Protein AF-A0A850LW05-F1 (afdb_monomer)

Secondary structure (DSSP, 8-state):
-HHHHHHHHHT-SS-PPP---SS---HHHHHHHHHHT-SSSEEEE--TTEEE-TTHHHHHGGGGGT-SEEEEEEEESSHHHHHH-TTTT--S-EEE-TTSSS----GGGEEEEHHHHHHTTS--SSS-HHHHHHHHHHTTTPPEEEEEEEEEEE-----HHHHHHHHHHHHHHHHHHHHHHT--------S---HHHHHHHHHHHTTHHHHHHHHHHHHHHHHHHTTT---HHHHHHHHHHHHHHHTTS-HHHHHHHHHHHHHHHHHHHHHHHH--

Nearest PDB structures (foldseek):
  7sp7-assembly1_A  TM=6.360E-01  e=1.385E-06  Paramecium bursaria Chlorella virus CZ-2
  8sne-assembly1_A  TM=7.705E-01  e=1.879E-05  Paramecium bursaria Chlorella virus CZ-2
  5hea-assembly1_A  TM=6.360E-01  e=2.029E-06  Streptococcus parasanguinis FW213
  8snc-assembly1_A  TM=7.239E-01  e=9.334E-06  Paramecium bursaria Chlorella virus CZ-2
  7sp6-assembly1_A  TM=5.649E-01  e=3.329E-05  Paramecium bursaria Chlorella virus CZ-2

Mean predicted aligned error: 14.62 Å

Foldseek 3Di:
DVVVLVVVCVVVPDPDDDDDDPDDDDDQVVVLVVLVPDPDFKDWAADPQKDWDPCQCVQWVVCQVPFAKEFEDEAEPAPVVLVVPPCNPPQDKDKAALPDPDQWHDRNGMMGTSVLCVVLPTFDPAPVSRVVSSNSCNVVVGIYMYGHVGYMYGHDDDDLVRVLVVVLSVLVRVVVVCVVVVDDPDPPPPVDPPVVVVVVVCVLCVVVVVVVVVCVVCVVVVVVVVVDDPPPPVVVVVVVVVCCVVPPPCPPNVSSVSVVVSVVVSVVVVVVVVVD

Structure (mmCIF, N/CA/C/O backbone):
data_AF-A0A850LW05-F1
#
_entry.id   AF-A0A850LW05-F1
#
loop_
_atom_site.group_PDB
_atom_site.id
_atom_site.type_symbol
_atom_site.label_atom_id
_atom_site.label_alt_id
_atom_site.label_comp_id
_atom_site.label_asym_id
_atom_site.label_entity_id
_atom_site.label_seq_id
_atom_site.pdbx_PDB_ins_code
_atom_site.Cartn_x
_atom_site.Cartn_y
_atom_site.Cartn_z
_atom_site.occupancy
_atom_site.B_iso_or_equiv
_atom_site.auth_seq_id
_atom_site.auth_comp_id
_atom_site.auth_asym_id
_atom_site.auth_atom_id
_atom_site.pdbx_PDB_model_num
ATOM 1 N N . THR A 1 1 ? 5.054 -22.208 8.952 1.00 70.31 1 THR A N 1
ATOM 2 C CA . THR A 1 1 ? 3.992 -21.166 8.900 1.00 70.31 1 THR A CA 1
ATOM 3 C C . THR A 1 1 ? 2.588 -21.685 9.190 1.00 70.31 1 THR A C 1
ATOM 5 O O . THR A 1 1 ? 1.978 -21.185 10.123 1.00 70.31 1 THR A O 1
ATOM 8 N N . LYS A 1 2 ? 2.050 -22.681 8.462 1.00 71.88 2 LYS A N 1
ATOM 9 C CA . LYS A 1 2 ? 0.668 -23.184 8.667 1.00 71.88 2 LYS A CA 1
ATOM 10 C C . LYS A 1 2 ? 0.396 -23.671 10.097 1.00 71.88 2 LYS A C 1
ATOM 12 O O . LYS A 1 2 ? -0.621 -23.315 10.679 1.00 71.88 2 LYS A O 1
ATOM 17 N N . GLU A 1 3 ? 1.311 -24.446 10.671 1.00 79.62 3 GLU A N 1
ATOM 18 C CA . GLU A 1 3 ? 1.190 -24.931 12.052 1.00 79.62 3 GLU A CA 1
ATOM 19 C C . GLU A 1 3 ? 1.290 -23.811 13.085 1.00 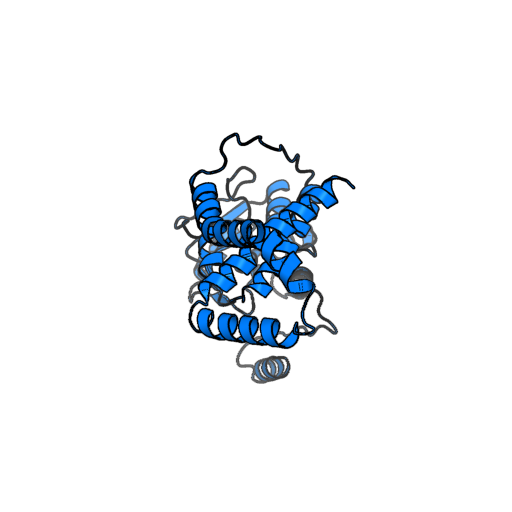79.62 3 GLU A C 1
ATOM 21 O O . GLU A 1 3 ? 0.514 -23.788 14.031 1.00 79.62 3 GLU A O 1
ATOM 26 N N . LEU A 1 4 ? 2.180 -22.837 12.871 1.00 80.31 4 LEU A N 1
ATOM 27 C CA . LEU A 1 4 ? 2.283 -21.653 13.723 1.00 80.31 4 LEU A CA 1
ATOM 28 C C . LEU A 1 4 ? 0.968 -20.860 13.734 1.00 80.31 4 LEU A C 1
ATOM 30 O O . LEU A 1 4 ? 0.482 -20.507 14.801 1.00 80.31 4 LEU A O 1
ATOM 34 N N . LEU A 1 5 ? 0.358 -20.632 12.565 1.00 76.31 5 LEU A N 1
ATOM 35 C CA . LEU A 1 5 ? -0.933 -19.941 12.467 1.00 76.31 5 LEU A CA 1
ATOM 36 C C . LEU A 1 5 ? -2.054 -20.720 13.165 1.00 76.31 5 LEU A C 1
ATOM 38 O O . LEU A 1 5 ? -2.879 -20.113 13.843 1.00 76.31 5 LEU A O 1
ATOM 42 N N . LYS A 1 6 ? -2.060 -22.057 13.057 1.00 76.31 6 LYS A N 1
ATOM 43 C CA . LYS A 1 6 ? -2.990 -22.911 13.813 1.00 76.31 6 LYS A CA 1
ATOM 44 C C . LYS A 1 6 ? -2.777 -22.780 15.325 1.00 76.31 6 LYS A C 1
ATOM 46 O O . LYS A 1 6 ? -3.753 -22.600 16.044 1.00 76.31 6 LYS A O 1
ATOM 51 N N . LYS A 1 7 ? -1.524 -22.810 15.799 1.00 81.25 7 LYS A N 1
ATOM 52 C CA . LYS A 1 7 ? -1.180 -22.631 17.223 1.00 81.25 7 LYS A CA 1
ATOM 53 C C . LYS A 1 7 ? -1.591 -21.249 17.746 1.00 81.25 7 LYS A C 1
ATOM 55 O O . LYS A 1 7 ? -2.164 -21.159 18.824 1.00 81.25 7 LYS A O 1
ATOM 60 N N . LEU A 1 8 ? -1.356 -20.184 16.975 1.00 78.69 8 LEU A N 1
ATOM 61 C CA . LEU A 1 8 ? -1.756 -18.817 17.337 1.00 78.69 8 LEU A CA 1
ATOM 62 C C . LEU A 1 8 ? -3.277 -18.630 17.359 1.00 78.69 8 LEU A C 1
ATOM 64 O O . LEU A 1 8 ? -3.789 -17.927 18.221 1.00 78.69 8 LEU A O 1
ATOM 68 N N . HIS A 1 9 ? -4.000 -19.261 16.433 1.00 73.94 9 HIS A N 1
ATOM 69 C CA . HIS A 1 9 ? -5.461 -19.262 16.458 1.00 73.94 9 HIS A CA 1
ATOM 70 C C . HIS A 1 9 ? -5.998 -20.031 17.678 1.00 73.94 9 HIS A C 1
ATOM 72 O O . HIS A 1 9 ? -6.886 -19.544 18.373 1.00 73.94 9 HIS A O 1
ATOM 78 N N . ALA A 1 10 ? -5.418 -21.199 17.977 1.00 78.31 10 ALA A N 1
ATOM 79 C CA . ALA A 1 10 ? -5.813 -22.034 19.110 1.00 78.31 10 ALA A CA 1
ATOM 80 C C . ALA A 1 10 ? -5.514 -21.392 20.473 1.00 78.31 10 ALA A C 1
ATOM 82 O O . ALA A 1 10 ? -6.280 -21.587 21.412 1.00 78.31 10 ALA A O 1
ATOM 83 N N . SER A 1 11 ? -4.443 -20.598 20.586 1.00 81.00 11 SER A N 1
ATOM 84 C CA . SER A 1 11 ? -4.069 -19.956 21.853 1.00 81.00 11 SER A CA 1
ATOM 85 C C . SER A 1 11 ? -5.059 -18.889 22.320 1.00 81.00 11 SER A C 1
ATOM 87 O O . SER A 1 11 ? -4.951 -18.442 23.458 1.00 81.00 11 SER A O 1
ATOM 89 N N . LYS A 1 12 ? -5.985 -18.437 21.453 1.00 76.44 12 LYS A N 1
ATOM 90 C CA . LYS A 1 12 ? -6.963 -17.356 21.702 1.00 76.44 12 LYS A CA 1
ATOM 91 C C . LYS A 1 12 ? -6.360 -16.032 22.199 1.00 76.44 12 LYS A C 1
ATOM 93 O O . LYS A 1 12 ? -7.101 -15.096 22.478 1.00 76.44 12 LYS A O 1
ATOM 98 N N . LYS A 1 13 ? -5.027 -15.911 22.247 1.00 77.69 13 LYS A N 1
ATOM 99 C CA . LYS A 1 13 ? -4.302 -14.709 22.686 1.00 77.69 13 LYS A CA 1
ATOM 100 C C . LYS A 1 13 ? -4.607 -13.505 21.797 1.00 77.69 13 LYS A C 1
ATOM 102 O O . LYS A 1 13 ? -4.562 -12.366 22.246 1.00 77.69 13 LYS A O 1
ATOM 107 N N . PHE A 1 14 ? -4.919 -13.770 20.534 1.00 76.81 14 PHE A N 1
ATOM 108 C CA . PHE A 1 14 ? -5.316 -12.772 19.560 1.00 76.81 14 PHE A CA 1
ATOM 109 C C . PHE A 1 14 ? -6.573 -13.252 18.838 1.00 76.81 14 PHE A C 1
ATOM 111 O O . PHE A 1 14 ? -6.688 -14.432 18.500 1.00 76.81 14 PHE A O 1
ATOM 118 N N . SER A 1 15 ? -7.489 -12.330 18.537 1.00 82.81 15 SER A N 1
ATOM 119 C CA . SER A 1 15 ? -8.652 -12.613 17.689 1.00 82.81 15 SER A CA 1
ATOM 120 C C . SER A 1 15 ? -8.220 -12.680 16.219 1.00 82.81 15 SER A C 1
ATOM 122 O O . SER A 1 15 ? -8.434 -11.761 15.431 1.00 82.81 15 SER A O 1
ATOM 124 N N . ILE A 1 16 ? -7.512 -13.755 15.864 1.00 84.31 16 ILE A N 1
ATOM 125 C CA . ILE A 1 16 ? -6.991 -13.992 14.515 1.00 84.31 16 ILE A CA 1
ATOM 126 C C . ILE A 1 16 ? -7.917 -14.965 13.802 1.00 84.31 16 ILE A C 1
ATOM 128 O O . ILE A 1 16 ? -8.121 -16.085 14.266 1.00 84.31 16 ILE A O 1
ATOM 132 N N . ARG A 1 17 ? -8.409 -14.584 12.622 1.00 85.38 17 ARG A N 1
ATOM 133 C CA . ARG A 1 17 ? -9.073 -15.500 11.688 1.00 85.38 17 ARG A CA 1
ATOM 134 C C . ARG A 1 17 ? -8.110 -15.849 10.559 1.00 85.38 17 ARG A C 1
ATOM 136 O O . ARG A 1 17 ? -7.665 -14.967 9.832 1.00 85.38 17 ARG A O 1
ATOM 143 N N . CYS A 1 18 ? -7.809 -17.133 10.388 1.00 86.12 18 CYS A N 1
ATOM 144 C CA . CYS A 1 18 ? -6.962 -17.611 9.295 1.00 86.12 18 CYS A CA 1
ATOM 145 C C . CYS A 1 18 ? -7.819 -18.166 8.147 1.00 86.12 18 CYS A C 1
ATOM 147 O O . CYS A 1 18 ? -8.705 -18.988 8.376 1.00 86.12 18 CYS A O 1
ATOM 149 N N . ILE A 1 19 ? -7.545 -17.742 6.910 1.00 87.56 19 ILE A N 1
ATOM 150 C CA . ILE A 1 19 ? -8.177 -18.277 5.696 1.00 87.56 19 ILE A CA 1
ATOM 151 C C . ILE A 1 19 ? -7.123 -19.089 4.943 1.00 87.56 19 ILE A C 1
ATOM 153 O O . ILE A 1 19 ? -6.196 -18.532 4.359 1.00 87.56 19 ILE A O 1
ATOM 157 N N . LEU A 1 20 ? -7.252 -20.415 4.971 1.00 87.50 20 LEU A N 1
ATOM 158 C CA . LEU A 1 20 ? -6.331 -21.319 4.284 1.00 87.50 20 LEU A CA 1
ATOM 159 C C . LEU A 1 20 ? -6.790 -21.554 2.842 1.00 87.50 20 LEU A C 1
ATOM 161 O O . LEU A 1 20 ? -7.927 -21.955 2.601 1.00 87.50 20 LEU A O 1
ATOM 165 N N . LEU A 1 21 ? -5.887 -21.333 1.887 1.00 88.12 21 LEU A N 1
ATOM 166 C CA . LEU A 1 21 ? -6.125 -21.591 0.468 1.00 88.12 21 LEU A CA 1
ATOM 167 C C . LEU A 1 21 ? -5.539 -22.947 0.065 1.00 88.12 21 LEU A C 1
ATOM 169 O O . LEU A 1 21 ? -4.481 -23.340 0.555 1.00 88.12 21 LEU A O 1
ATOM 173 N N . LYS A 1 22 ? -6.213 -23.652 -0.854 1.00 89.06 22 LYS A N 1
ATOM 174 C CA . LYS A 1 22 ? -5.748 -24.951 -1.378 1.00 89.06 22 LYS A CA 1
ATOM 175 C C . LYS A 1 22 ? -4.454 -24.829 -2.193 1.00 89.06 22 LYS A C 1
ATOM 177 O O . LYS A 1 22 ? -3.658 -25.757 -2.215 1.00 89.06 22 LYS A O 1
ATOM 182 N N . LYS A 1 23 ? -4.251 -23.687 -2.857 1.00 92.06 23 LYS A N 1
ATOM 183 C CA . LYS A 1 23 ? -3.068 -23.367 -3.667 1.00 92.06 23 LYS A CA 1
ATOM 184 C C . LYS A 1 23 ? -2.715 -21.886 -3.550 1.00 92.06 23 LYS A C 1
ATOM 186 O O . LYS A 1 23 ? -3.556 -21.083 -3.148 1.00 92.06 23 LYS A O 1
ATOM 191 N N . SER A 1 24 ? -1.489 -21.528 -3.926 1.00 89.94 24 SER A N 1
ATOM 192 C CA . SER A 1 24 ? -1.087 -20.124 -4.052 1.00 89.94 24 SER A CA 1
ATOM 193 C C . SER A 1 24 ? -1.866 -19.448 -5.183 1.00 89.94 24 SER A C 1
ATOM 195 O O . SER A 1 24 ? -1.986 -20.008 -6.272 1.00 89.94 24 SER A O 1
ATOM 197 N N . VAL A 1 25 ? -2.401 -18.256 -4.918 1.00 91.69 25 VAL A N 1
ATOM 198 C CA . VAL A 1 25 ? -3.212 -17.474 -5.872 1.00 91.69 25 VAL A CA 1
ATOM 199 C C . VAL A 1 25 ? -2.627 -16.092 -6.166 1.00 91.69 25 VAL A C 1
ATOM 201 O O . VAL A 1 25 ? -3.248 -15.317 -6.878 1.00 91.69 25 VAL A O 1
ATOM 204 N N . GLY A 1 26 ? -1.448 -15.772 -5.629 1.00 90.81 26 GLY A N 1
ATOM 205 C CA . GLY A 1 26 ? -0.876 -14.424 -5.704 1.00 90.81 26 GLY A CA 1
ATOM 206 C C . GLY A 1 26 ? -1.437 -13.460 -4.650 1.00 90.81 26 GLY A C 1
ATOM 207 O O . GLY A 1 26 ? -2.437 -13.738 -3.984 1.00 90.81 26 GLY A O 1
ATOM 208 N N . SER A 1 27 ? -0.755 -12.325 -4.470 1.00 91.56 27 SER A N 1
ATOM 209 C CA . SER A 1 27 ? -1.039 -11.349 -3.408 1.00 91.56 27 SER A CA 1
ATOM 210 C C . SER A 1 27 ? -2.385 -10.649 -3.592 1.00 91.56 27 SER A C 1
ATOM 212 O O . SER A 1 27 ? -3.160 -10.571 -2.643 1.00 91.56 27 SER A O 1
ATOM 214 N N . ALA A 1 28 ? -2.694 -10.189 -4.807 1.00 93.75 28 ALA A N 1
ATOM 215 C CA . ALA A 1 28 ? -3.930 -9.467 -5.109 1.00 93.75 28 ALA A CA 1
ATOM 216 C C . ALA A 1 28 ? -5.179 -10.313 -4.813 1.00 93.75 28 ALA A C 1
ATOM 218 O O . ALA A 1 28 ? -6.033 -9.911 -4.022 1.00 93.75 28 ALA A O 1
ATOM 219 N N . LYS A 1 29 ? -5.244 -11.536 -5.357 1.00 94.69 29 LYS A N 1
ATOM 220 C CA . LYS A 1 29 ? -6.357 -12.465 -5.103 1.00 94.69 29 LYS A CA 1
ATOM 221 C C . LYS A 1 29 ? -6.473 -12.838 -3.627 1.00 94.69 29 LYS A C 1
ATOM 223 O O . LYS A 1 29 ? -7.577 -12.830 -3.092 1.00 94.69 29 LYS A O 1
ATOM 228 N N . ALA A 1 30 ? -5.356 -13.119 -2.951 1.00 94.44 30 ALA A N 1
ATOM 229 C CA . ALA A 1 30 ? -5.377 -13.433 -1.523 1.00 94.44 30 ALA A CA 1
ATOM 230 C C . ALA A 1 30 ? -5.921 -12.263 -0.682 1.00 94.44 30 ALA A C 1
ATOM 232 O O . ALA A 1 30 ? -6.735 -12.492 0.215 1.00 94.44 30 ALA A O 1
ATOM 233 N N . ARG A 1 31 ? -5.535 -11.018 -1.002 1.00 95.31 31 ARG A N 1
ATOM 234 C CA . ARG A 1 31 ? -6.079 -9.812 -0.355 1.00 95.31 31 ARG A CA 1
ATOM 235 C C . ARG A 1 31 ? -7.572 -9.664 -0.612 1.00 95.31 31 ARG A C 1
ATOM 237 O O . ARG A 1 31 ? -8.311 -9.509 0.353 1.00 95.31 31 ARG A O 1
ATOM 244 N N . ASN A 1 32 ? -8.028 -9.793 -1.860 1.00 96.69 32 ASN A N 1
ATOM 245 C CA . ASN A 1 32 ? -9.456 -9.706 -2.192 1.00 96.69 32 ASN A CA 1
ATOM 246 C C . ASN A 1 32 ? -10.287 -10.717 -1.394 1.00 96.69 32 ASN A C 1
ATOM 248 O O . ASN A 1 32 ? -11.267 -10.335 -0.765 1.00 96.69 32 ASN A O 1
ATOM 252 N N . MET A 1 33 ? -9.847 -11.979 -1.332 1.00 95.88 33 MET A N 1
ATOM 253 C CA . MET A 1 33 ? -10.529 -13.020 -0.551 1.00 95.88 33 MET A CA 1
ATOM 254 C C . MET A 1 33 ? -10.555 -12.712 0.953 1.00 95.88 33 MET A C 1
ATOM 256 O O . MET A 1 33 ? -11.500 -13.087 1.649 1.00 95.88 33 MET A O 1
ATOM 260 N N . GLY A 1 34 ? -9.504 -12.073 1.475 1.00 95.62 34 GLY A N 1
ATOM 261 C CA . GLY A 1 34 ? -9.456 -11.608 2.861 1.00 95.62 34 GLY A CA 1
ATOM 262 C C . GLY A 1 34 ? -10.439 -10.467 3.125 1.00 95.62 34 GLY A C 1
ATOM 263 O O . GLY A 1 34 ? -11.166 -10.511 4.114 1.00 95.62 34 GLY A O 1
ATOM 264 N N . ILE A 1 35 ? -10.491 -9.487 2.220 1.00 96.75 35 ILE A N 1
ATOM 265 C CA . ILE A 1 35 ? -11.371 -8.311 2.291 1.00 96.75 35 ILE A CA 1
ATOM 266 C C . ILE A 1 35 ? -12.841 -8.723 2.199 1.00 96.75 35 ILE A C 1
ATOM 268 O O . ILE A 1 35 ? -13.650 -8.273 3.004 1.00 96.75 35 ILE A O 1
ATOM 272 N N . GLU A 1 36 ? -13.178 -9.620 1.275 1.00 96.19 36 GLU A N 1
ATOM 273 C CA . GLU A 1 36 ? -14.532 -10.156 1.101 1.00 96.19 36 GLU A CA 1
ATOM 274 C C . GLU A 1 36 ? -15.038 -10.860 2.370 1.00 96.19 36 GLU A C 1
ATOM 276 O O . GLU A 1 36 ? -16.188 -10.705 2.770 1.00 96.19 36 GLU A O 1
ATOM 281 N N . LYS A 1 37 ? -14.154 -11.595 3.058 1.00 95.19 37 LYS A N 1
ATOM 282 C CA . LYS A 1 37 ? -14.474 -12.335 4.290 1.00 95.19 37 LYS A CA 1
ATOM 283 C C . LYS A 1 37 ? -14.326 -11.503 5.567 1.00 95.19 37 LYS A C 1
ATOM 285 O O . LYS A 1 37 ? -14.535 -12.039 6.665 1.00 95.19 37 LYS A O 1
ATOM 290 N N . ALA A 1 38 ? -13.923 -10.238 5.457 1.00 95.44 38 ALA A N 1
ATOM 291 C CA . ALA A 1 38 ? -13.737 -9.361 6.602 1.00 95.44 38 ALA A CA 1
ATOM 292 C C . ALA A 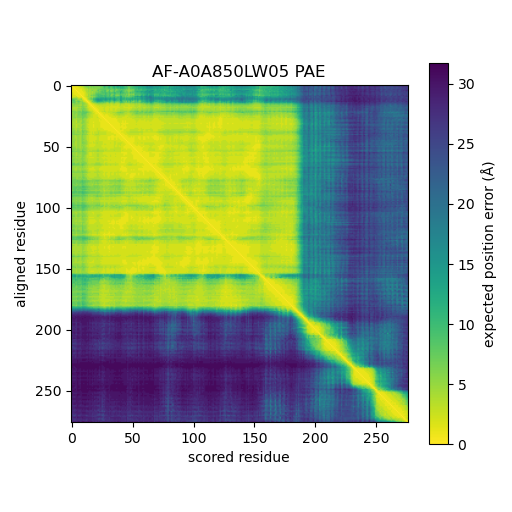1 38 ? -15.090 -8.994 7.226 1.00 95.44 38 ALA A C 1
ATOM 294 O O . ALA A 1 38 ? -16.036 -8.630 6.536 1.00 95.44 38 ALA A O 1
ATOM 295 N N . LYS A 1 39 ? -15.174 -9.059 8.559 1.00 93.44 39 LYS A N 1
ATOM 296 C CA . LYS A 1 39 ? -16.408 -8.754 9.302 1.00 93.44 39 LYS A CA 1
ATOM 297 C C . LYS A 1 39 ? -16.708 -7.251 9.328 1.00 93.44 39 LYS A C 1
ATOM 299 O O . LYS A 1 39 ? -17.857 -6.845 9.189 1.00 93.44 39 LYS A O 1
ATOM 304 N N . TYR A 1 40 ? -15.674 -6.431 9.488 1.00 95.25 40 TYR A N 1
ATOM 305 C CA . TYR A 1 40 ? -15.798 -4.997 9.750 1.00 95.25 40 TYR A CA 1
ATOM 306 C C . TYR A 1 40 ? -15.728 -4.155 8.476 1.00 95.25 40 TYR A C 1
ATOM 308 O O . TYR A 1 40 ? -15.156 -4.584 7.471 1.00 95.25 40 TYR A O 1
ATOM 316 N N . GLU A 1 41 ? -16.338 -2.970 8.521 1.00 96.62 41 GLU A N 1
ATOM 317 C CA . GLU A 1 41 ? -16.363 -2.039 7.391 1.00 96.62 41 GLU A CA 1
ATOM 318 C C . GLU A 1 41 ? -14.996 -1.405 7.143 1.00 96.62 41 GLU A C 1
ATOM 320 O O . GLU A 1 41 ? -14.588 -1.299 5.999 1.00 96.62 41 GLU A O 1
ATOM 325 N N . ASN A 1 42 ? -14.249 -1.026 8.177 1.00 97.75 42 ASN A N 1
ATOM 326 C CA . ASN A 1 42 ? -12.912 -0.469 7.982 1.00 97.75 42 ASN A CA 1
ATOM 327 C C . ASN A 1 42 ? -11.899 -1.597 7.765 1.00 97.75 42 ASN A C 1
ATOM 329 O O . ASN A 1 42 ? -11.786 -2.514 8.580 1.00 97.75 42 ASN A O 1
ATOM 333 N N . ILE A 1 43 ? -11.151 -1.511 6.667 1.00 98.12 43 ILE A N 1
ATOM 334 C CA . ILE A 1 43 ? -10.100 -2.454 6.294 1.00 98.12 43 ILE A CA 1
ATOM 335 C C . ILE A 1 43 ? -8.760 -1.757 6.439 1.00 98.12 43 ILE A C 1
ATOM 337 O O . ILE A 1 43 ? -8.549 -0.715 5.827 1.00 98.12 43 ILE A O 1
ATOM 341 N N . ALA A 1 44 ? -7.849 -2.365 7.196 1.00 97.88 44 ALA A N 1
ATOM 342 C CA . ALA A 1 44 ? -6.444 -1.987 7.243 1.00 97.88 44 ALA A CA 1
ATOM 343 C C . ALA A 1 44 ? -5.598 -3.119 6.642 1.00 97.88 44 ALA A C 1
ATOM 345 O O . ALA A 1 44 ? -5.760 -4.282 7.021 1.00 97.88 44 ALA A O 1
ATOM 346 N N . LEU A 1 45 ? -4.718 -2.788 5.697 1.00 97.56 45 LEU A N 1
ATOM 347 C CA . LEU A 1 45 ? -3.851 -3.742 5.005 1.00 97.56 45 LEU A CA 1
ATOM 348 C C . LEU A 1 45 ? -2.391 -3.549 5.409 1.00 97.56 45 LEU A C 1
ATOM 350 O O . LEU A 1 45 ? -1.880 -2.430 5.435 1.00 97.56 45 LEU A O 1
ATOM 354 N N . THR A 1 46 ? -1.730 -4.673 5.676 1.00 97.06 46 THR A N 1
ATOM 355 C CA . THR A 1 46 ? -0.282 -4.791 5.855 1.00 97.06 46 THR A CA 1
ATOM 356 C C . THR A 1 46 ? 0.177 -6.159 5.348 1.00 97.06 46 THR A C 1
ATOM 358 O O . THR A 1 46 ? -0.635 -7.086 5.245 1.00 97.06 46 THR A O 1
ATOM 361 N N . ASP A 1 47 ? 1.456 -6.285 5.007 1.00 94.19 47 ASP A N 1
ATOM 362 C CA . ASP A 1 47 ? 2.040 -7.542 4.535 1.00 94.19 47 ASP A CA 1
ATOM 363 C C . ASP A 1 47 ? 2.654 -8.350 5.698 1.00 94.19 47 ASP A C 1
ATOM 365 O O . ASP A 1 47 ? 2.873 -7.850 6.802 1.00 94.19 47 ASP A O 1
ATOM 369 N N . SER A 1 48 ? 2.917 -9.642 5.478 1.00 91.56 48 SER A N 1
ATOM 370 C CA . SER A 1 48 ? 3.432 -10.548 6.522 1.00 91.56 48 SER A CA 1
ATOM 371 C C . SER A 1 48 ? 4.875 -10.264 6.953 1.00 91.56 48 SER A C 1
ATOM 373 O O . SER A 1 48 ? 5.319 -10.774 7.977 1.00 91.56 48 SER A O 1
ATOM 375 N N . ASP A 1 49 ? 5.611 -9.501 6.152 1.00 93.25 49 ASP A N 1
ATOM 376 C CA . ASP A 1 49 ? 6.983 -9.042 6.380 1.00 93.25 49 ASP A CA 1
ATOM 377 C C . ASP A 1 49 ? 7.040 -7.554 6.777 1.00 93.25 49 ASP A C 1
ATOM 379 O O . ASP A 1 49 ? 8.089 -6.910 6.683 1.00 93.25 49 ASP A O 1
ATOM 383 N N . CYS A 1 50 ? 5.916 -7.015 7.259 1.00 95.94 50 CYS A N 1
ATOM 384 C CA . CYS A 1 50 ? 5.789 -5.650 7.741 1.00 95.94 50 CYS A CA 1
ATOM 385 C C . CYS A 1 50 ? 5.568 -5.578 9.259 1.00 95.94 50 CYS A C 1
ATOM 387 O O . CYS A 1 50 ? 4.807 -6.352 9.837 1.00 95.94 50 CYS A O 1
ATOM 389 N N . ILE A 1 51 ? 6.182 -4.578 9.896 1.00 97.19 51 ILE A N 1
ATOM 390 C CA . ILE A 1 51 ? 5.910 -4.184 11.283 1.00 97.19 51 ILE A CA 1
ATOM 391 C C . ILE A 1 51 ? 5.303 -2.781 11.277 1.00 97.19 51 ILE A C 1
ATOM 393 O O . ILE A 1 51 ? 5.914 -1.828 10.794 1.00 97.19 51 ILE A O 1
ATOM 397 N N . VAL A 1 52 ? 4.090 -2.664 11.812 1.00 97.69 52 VAL A N 1
ATOM 398 C CA . VAL A 1 52 ? 3.356 -1.398 11.947 1.00 97.69 52 VAL A CA 1
ATOM 399 C C . VAL A 1 52 ? 3.813 -0.636 13.195 1.00 97.69 52 VAL A C 1
ATOM 401 O O . VAL A 1 52 ? 4.211 -1.243 14.192 1.00 97.69 52 VAL A O 1
ATOM 404 N N . SER A 1 53 ? 3.752 0.696 13.170 1.00 96.94 53 SER A N 1
ATOM 405 C CA . SER A 1 53 ? 4.039 1.514 14.353 1.00 96.94 53 SER A CA 1
ATOM 406 C C . SER A 1 53 ? 3.002 1.301 15.469 1.00 96.94 53 SER A C 1
ATOM 408 O O . SER A 1 53 ? 1.851 0.941 15.222 1.00 96.94 53 SER A O 1
ATOM 410 N N . LYS A 1 54 ? 3.383 1.573 16.727 1.00 96.88 54 LYS A N 1
ATOM 411 C CA . LYS A 1 54 ? 2.499 1.413 17.902 1.00 96.88 54 LYS A CA 1
ATOM 412 C C . LYS A 1 54 ? 1.178 2.188 17.771 1.00 96.88 54 LYS A C 1
ATOM 414 O O . LYS A 1 54 ? 0.141 1.702 18.207 1.00 96.88 54 LYS A O 1
ATOM 419 N N . ASN A 1 55 ? 1.221 3.372 17.157 1.00 97.12 55 ASN A N 1
ATOM 420 C CA . ASN A 1 55 ? 0.064 4.247 16.956 1.00 97.12 55 ASN A CA 1
ATOM 421 C C . ASN A 1 55 ? -0.536 4.138 15.545 1.00 97.12 55 ASN A C 1
ATOM 423 O O . ASN A 1 55 ? -1.376 4.955 15.195 1.00 97.12 55 ASN A O 1
ATOM 427 N N . TRP A 1 56 ? -0.154 3.136 14.745 1.00 98.06 56 TRP A N 1
ATOM 428 C CA . TRP A 1 56 ? -0.478 3.059 13.316 1.00 98.06 56 TRP A CA 1
ATOM 429 C C . TRP A 1 56 ? -1.956 3.315 12.994 1.00 98.06 56 TRP A C 1
ATOM 431 O O . TRP A 1 56 ? -2.267 4.204 12.208 1.00 98.06 56 TRP A O 1
ATOM 441 N N . LEU A 1 57 ? -2.884 2.613 13.652 1.00 97.62 57 LEU A N 1
ATOM 442 C CA . LEU A 1 57 ? -4.318 2.843 13.442 1.00 97.62 57 LEU A CA 1
ATOM 443 C C . LEU A 1 57 ? -4.794 4.177 14.031 1.00 97.62 57 LEU A C 1
ATOM 445 O O . LEU A 1 57 ? -5.603 4.853 13.405 1.00 97.62 57 LEU A O 1
ATOM 449 N N . LYS A 1 58 ? -4.269 4.591 15.192 1.00 97.94 58 LYS A N 1
ATOM 450 C CA . LYS A 1 58 ? -4.592 5.888 15.815 1.00 97.94 58 LYS A CA 1
ATOM 451 C C . LYS A 1 58 ? -4.221 7.061 14.901 1.00 97.94 58 LYS A C 1
ATOM 453 O O . LYS A 1 58 ? -4.945 8.049 14.861 1.00 97.94 58 LYS A O 1
ATOM 458 N N . ASP A 1 59 ? -3.130 6.924 14.154 1.00 97.69 59 ASP A N 1
ATOM 459 C CA . ASP A 1 59 ? -2.631 7.943 13.233 1.00 97.69 59 ASP A CA 1
ATOM 460 C C . ASP A 1 59 ? -3.370 7.952 11.884 1.00 97.69 59 ASP A C 1
ATOM 462 O O . ASP A 1 59 ? -3.322 8.963 11.189 1.00 97.69 59 ASP A O 1
ATOM 466 N N . LEU A 1 60 ? -4.036 6.858 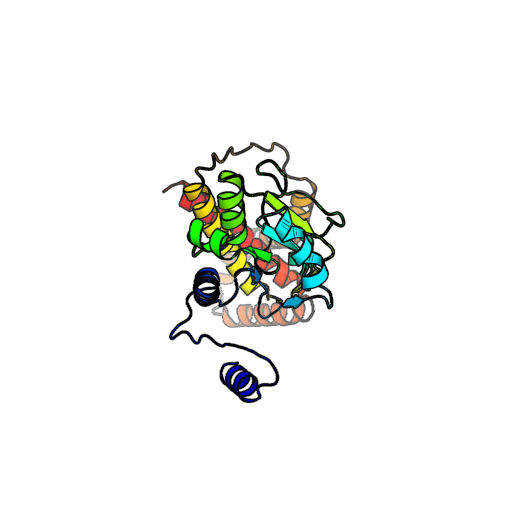11.487 1.00 98.31 60 LEU A N 1
ATOM 467 C CA . LEU A 1 60 ? -4.655 6.725 10.158 1.00 98.31 60 LEU A CA 1
ATOM 468 C C . LEU A 1 60 ? -6.191 6.757 10.168 1.00 98.31 60 LEU A C 1
ATOM 470 O O . LEU A 1 60 ? -6.789 7.392 9.301 1.00 98.31 60 LEU A O 1
ATOM 474 N N . VAL A 1 61 ? -6.834 6.099 11.138 1.00 98.25 61 VAL A N 1
ATOM 475 C CA . VAL A 1 61 ? -8.302 5.951 11.221 1.00 98.25 61 VAL A CA 1
ATOM 476 C C . VAL A 1 61 ? -9.061 7.284 11.207 1.00 98.25 61 VAL A C 1
ATOM 478 O O . VAL A 1 61 ? -10.051 7.349 10.478 1.00 98.25 61 VAL A O 1
ATOM 481 N N . PRO A 1 62 ? -8.630 8.353 11.915 1.00 97.94 62 PRO A N 1
ATOM 482 C CA . PRO A 1 62 ? -9.380 9.615 11.943 1.00 97.94 62 PRO A CA 1
ATOM 483 C C . PRO A 1 62 ? -9.614 10.236 10.559 1.00 97.94 62 PRO A C 1
ATOM 485 O O . PRO A 1 62 ? -10.567 10.976 10.348 1.00 97.94 62 PRO A O 1
ATOM 488 N N . TYR A 1 63 ? -8.765 9.923 9.577 1.00 98.38 63 TYR A N 1
ATOM 489 C CA . TYR A 1 63 ? -8.880 10.485 8.235 1.00 98.38 63 TYR A CA 1
ATOM 490 C C . TYR A 1 63 ? -9.960 9.816 7.366 1.00 98.38 63 TYR A C 1
ATOM 492 O O . TYR A 1 63 ? -10.316 10.385 6.333 1.00 98.38 63 TYR A O 1
ATOM 500 N N . LEU A 1 64 ? -10.526 8.674 7.785 1.00 97.75 64 LEU A N 1
ATOM 501 C CA . LEU A 1 64 ? -11.623 7.985 7.080 1.00 97.75 64 LEU A CA 1
ATOM 502 C C . LEU A 1 64 ? -12.942 8.773 7.063 1.00 97.75 64 LEU A C 1
ATOM 504 O O . LEU A 1 64 ? -13.855 8.429 6.311 1.00 97.75 64 LEU A O 1
ATOM 508 N N . GLU A 1 65 ? -13.063 9.815 7.888 1.00 96.38 65 GLU A N 1
ATOM 509 C CA . GLU A 1 65 ? -14.218 10.719 7.872 1.00 96.38 65 GLU A CA 1
ATOM 510 C C . GLU A 1 65 ? -14.229 11.617 6.628 1.00 96.38 65 GLU A C 1
ATOM 512 O O . GLU A 1 65 ? -15.292 11.985 6.132 1.00 96.38 65 GLU A O 1
ATOM 517 N N . LYS A 1 66 ? -13.045 11.958 6.101 1.00 97.69 66 LYS A N 1
ATOM 518 C CA . LYS A 1 66 ? -12.876 12.936 5.011 1.00 97.69 66 LYS A CA 1
ATOM 519 C C . LYS A 1 66 ? -12.288 12.342 3.730 1.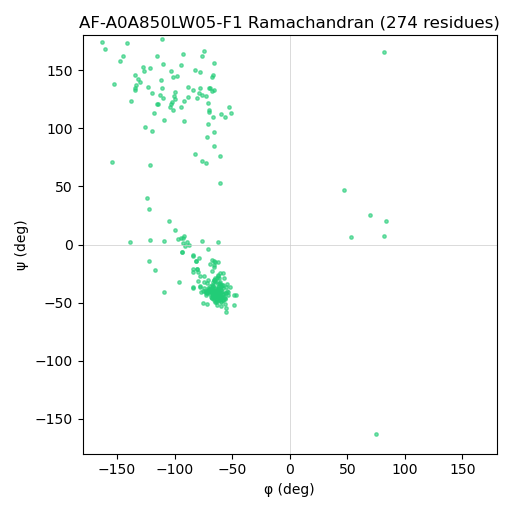00 97.69 66 LYS A C 1
ATOM 521 O O . LYS A 1 66 ? -12.441 12.942 2.662 1.00 97.69 66 LYS A O 1
ATOM 526 N N . TYR A 1 67 ? -11.600 11.210 3.838 1.00 98.50 67 TYR A N 1
ATOM 527 C CA . TYR A 1 67 ? -10.893 10.554 2.745 1.00 98.50 67 TYR A CA 1
ATOM 528 C C . TYR A 1 67 ? -11.311 9.090 2.623 1.00 98.50 67 TYR A C 1
ATOM 530 O O . TYR A 1 67 ? -11.692 8.444 3.595 1.00 98.50 67 TYR A O 1
ATOM 538 N N . ASP A 1 68 ? -11.209 8.574 1.407 1.00 98.31 68 ASP A N 1
ATOM 539 C CA . ASP A 1 68 ? -11.724 7.264 1.015 1.00 98.31 68 ASP A CA 1
ATOM 540 C C . ASP A 1 68 ? -10.644 6.178 1.079 1.00 98.31 68 ASP A C 1
ATOM 542 O O . ASP A 1 68 ? -10.919 5.021 1.404 1.00 98.31 68 ASP A O 1
ATOM 546 N N . LEU A 1 69 ? -9.394 6.564 0.809 1.00 98.50 69 LEU A N 1
ATOM 547 C CA . LEU A 1 69 ? -8.221 5.705 0.910 1.00 98.50 69 LEU A CA 1
ATOM 548 C C . LEU A 1 69 ? -7.069 6.483 1.542 1.00 98.50 69 LEU A C 1
ATOM 550 O O . LEU A 1 69 ? -6.652 7.529 1.039 1.00 98.50 69 LEU A O 1
ATOM 554 N N . ILE A 1 70 ? -6.532 5.952 2.635 1.00 98.69 70 ILE A N 1
ATOM 555 C CA . ILE A 1 70 ? -5.436 6.567 3.372 1.00 98.69 70 ILE A CA 1
ATOM 556 C C . ILE A 1 70 ? -4.255 5.610 3.384 1.00 98.69 70 ILE A C 1
ATOM 558 O O . ILE A 1 70 ? -4.408 4.435 3.705 1.00 98.69 70 ILE A O 1
ATOM 562 N N . GLY A 1 71 ? -3.079 6.115 3.029 1.00 98.00 71 GLY A N 1
ATOM 563 C CA . GLY A 1 71 ? -1.836 5.360 3.054 1.00 98.00 71 GLY A CA 1
ATOM 564 C C . GLY A 1 71 ? -0.802 6.005 3.958 1.00 98.00 71 GLY A C 1
ATOM 565 O O . GLY A 1 71 ? -0.808 7.220 4.165 1.00 98.00 71 GLY A O 1
ATOM 566 N N . GLY A 1 72 ? 0.085 5.187 4.507 1.00 97.19 72 GLY A N 1
ATOM 567 C CA . GLY A 1 72 ? 1.124 5.641 5.423 1.00 97.19 72 GLY A CA 1
ATOM 568 C C . GLY A 1 72 ? 2.543 5.573 4.855 1.00 97.19 72 GLY A C 1
ATOM 569 O O . GLY A 1 72 ? 2.778 5.089 3.743 1.00 97.19 72 GLY A O 1
ATOM 570 N N . LYS A 1 73 ? 3.523 6.038 5.639 1.00 97.19 73 LYS A N 1
ATOM 571 C CA . LYS A 1 73 ? 4.943 5.928 5.275 1.00 97.19 73 LYS A CA 1
ATOM 572 C C . LYS A 1 73 ? 5.388 4.471 5.322 1.00 97.19 73 LYS A C 1
ATOM 574 O O . LYS A 1 73 ? 5.136 3.771 6.298 1.00 97.19 73 LYS A O 1
ATOM 579 N N . VAL A 1 74 ? 6.114 4.034 4.301 1.00 96.81 74 VAL A N 1
ATOM 580 C CA . VAL A 1 74 ? 6.757 2.715 4.283 1.00 96.81 74 VAL A CA 1
ATOM 581 C C . VAL A 1 74 ? 8.262 2.916 4.264 1.00 96.81 74 VAL A C 1
ATOM 583 O O . VAL A 1 74 ? 8.779 3.572 3.360 1.00 96.81 74 VAL A O 1
ATOM 586 N N . LYS A 1 75 ? 8.944 2.373 5.271 1.00 95.50 75 LYS A N 1
ATOM 587 C CA . LYS A 1 75 ? 10.403 2.306 5.343 1.00 95.50 75 LYS A CA 1
ATOM 588 C C . LYS A 1 75 ? 10.840 0.897 4.970 1.00 95.50 75 LYS A C 1
ATOM 590 O O . LYS A 1 75 ? 10.524 -0.053 5.688 1.00 95.50 75 LYS A O 1
ATOM 595 N N . TYR A 1 76 ? 11.570 0.761 3.875 1.00 93.38 76 TYR A N 1
ATOM 596 C CA . TYR A 1 76 ? 12.116 -0.521 3.447 1.00 93.38 76 TYR A CA 1
ATOM 597 C C . TYR A 1 76 ? 13.488 -0.734 4.093 1.00 93.38 76 TYR A C 1
ATOM 599 O O . TYR A 1 76 ? 14.312 0.177 4.158 1.00 93.38 76 TYR A O 1
ATOM 607 N N . MET A 1 77 ? 13.735 -1.938 4.609 1.00 92.25 77 MET A N 1
ATOM 608 C CA . MET A 1 77 ? 15.064 -2.314 5.110 1.00 92.25 77 MET A CA 1
ATOM 609 C C . MET A 1 77 ? 16.049 -2.579 3.964 1.00 92.25 77 MET A C 1
ATOM 611 O O . MET A 1 77 ? 17.249 -2.364 4.117 1.00 92.25 77 MET A O 1
ATOM 615 N N . ASP A 1 78 ? 15.547 -2.995 2.799 1.00 87.50 78 ASP A N 1
ATOM 616 C CA . ASP A 1 78 ? 16.327 -3.004 1.565 1.00 87.50 78 ASP A CA 1
ATOM 617 C C . ASP A 1 78 ? 16.573 -1.559 1.104 1.00 87.50 78 ASP A C 1
ATOM 619 O O . ASP A 1 78 ? 15.644 -0.838 0.739 1.00 87.50 78 ASP A O 1
ATOM 623 N N . GLN A 1 79 ? 17.837 -1.131 1.127 1.00 83.19 79 GLN A N 1
ATOM 624 C CA . GLN A 1 79 ? 18.217 0.249 0.820 1.00 83.19 79 GLN A CA 1
ATOM 625 C C . GLN A 1 79 ? 17.927 0.653 -0.628 1.00 83.19 79 GLN A C 1
ATOM 627 O O . GLN A 1 79 ? 17.689 1.833 -0.891 1.00 83.19 79 GLN A O 1
ATOM 632 N N . ALA A 1 80 ? 17.984 -0.287 -1.576 1.00 80.19 80 ALA A N 1
ATOM 633 C CA . ALA A 1 80 ? 17.691 0.013 -2.971 1.00 80.19 80 ALA A CA 1
ATOM 634 C C . ALA A 1 80 ? 16.186 0.240 -3.149 1.00 80.19 80 ALA A C 1
ATOM 636 O O . ALA A 1 80 ? 15.786 1.217 -3.780 1.00 80.19 80 ALA A O 1
ATOM 637 N N . GLU A 1 81 ? 15.356 -0.607 -2.532 1.00 81.19 81 GLU A N 1
ATOM 638 C CA . GLU A 1 81 ? 13.901 -0.427 -2.531 1.00 81.19 81 GLU A CA 1
ATOM 639 C C . GLU A 1 81 ? 13.483 0.850 -1.786 1.00 81.19 81 GLU A C 1
ATOM 641 O O . GLU A 1 81 ? 12.632 1.586 -2.283 1.00 81.19 81 GLU A O 1
ATOM 646 N N . ASP A 1 82 ? 14.118 1.164 -0.651 1.00 86.38 82 ASP A N 1
ATOM 647 C CA . ASP A 1 82 ? 13.804 2.371 0.127 1.00 86.38 82 ASP A CA 1
ATOM 648 C C . ASP A 1 82 ? 14.112 3.650 -0.655 1.00 86.38 82 ASP A C 1
ATOM 650 O O . ASP A 1 82 ? 13.294 4.567 -0.679 1.00 86.38 82 ASP A O 1
ATOM 654 N N . LYS A 1 83 ? 15.255 3.690 -1.357 1.00 82.38 83 LYS A N 1
ATOM 655 C CA . LYS A 1 83 ? 15.642 4.818 -2.223 1.00 82.38 83 LYS A CA 1
ATOM 656 C C . LYS A 1 83 ? 14.713 4.998 -3.424 1.00 82.38 83 LYS A C 1
ATOM 658 O O . LYS A 1 83 ? 14.522 6.121 -3.878 1.00 82.38 83 LYS A O 1
ATOM 663 N N . MET A 1 84 ? 14.159 3.905 -3.951 1.00 78.69 84 MET A N 1
ATOM 664 C CA . MET A 1 84 ? 13.223 3.940 -5.080 1.00 78.69 84 MET A CA 1
ATOM 665 C C . MET A 1 84 ? 11.788 4.280 -4.660 1.00 78.69 84 MET A C 1
ATOM 667 O O . MET A 1 84 ? 10.967 4.596 -5.519 1.00 78.69 84 MET A O 1
ATOM 671 N N . ASN A 1 85 ? 11.460 4.217 -3.365 1.00 84.50 85 ASN A N 1
ATOM 672 C CA . ASN A 1 85 ? 10.128 4.551 -2.878 1.00 84.50 85 ASN A CA 1
ATOM 673 C C . ASN A 1 85 ? 9.874 6.067 -3.006 1.00 84.50 85 ASN A C 1
ATOM 675 O O . ASN A 1 85 ? 10.495 6.853 -2.284 1.00 84.50 85 ASN A O 1
ATOM 679 N N . PRO A 1 86 ? 8.910 6.514 -3.832 1.00 85.75 86 PRO A N 1
ATOM 680 C CA . PRO A 1 86 ? 8.679 7.943 -4.048 1.00 85.75 86 PRO A CA 1
ATOM 681 C C . PRO A 1 86 ? 8.181 8.671 -2.785 1.00 85.75 86 PRO A C 1
ATOM 683 O O . PRO A 1 86 ? 8.298 9.891 -2.678 1.00 85.75 86 PRO A O 1
ATOM 686 N N . PHE A 1 87 ? 7.683 7.932 -1.788 1.00 89.25 87 PHE A N 1
ATOM 687 C CA . PHE A 1 87 ? 7.247 8.472 -0.499 1.00 89.25 87 PHE A CA 1
ATOM 688 C C . PHE A 1 87 ? 8.370 8.660 0.528 1.00 89.25 87 PHE A C 1
ATOM 690 O O . PHE A 1 87 ? 8.136 9.282 1.566 1.00 89.25 87 PHE A O 1
ATOM 697 N N . GLN A 1 88 ? 9.585 8.156 0.270 1.00 87.50 88 GLN A N 1
ATOM 698 C CA . GLN A 1 88 ? 10.676 8.109 1.256 1.00 87.50 88 GLN A CA 1
ATOM 699 C C . GLN A 1 88 ? 10.963 9.485 1.886 1.00 87.50 88 GLN A C 1
ATOM 701 O O . GLN A 1 88 ? 11.112 9.605 3.109 1.00 87.50 88 GLN A O 1
ATOM 706 N N . LYS A 1 89 ? 10.983 10.531 1.047 1.00 88.44 89 LYS A N 1
ATOM 707 C CA . LYS A 1 89 ? 11.304 11.919 1.424 1.00 88.44 89 LYS A CA 1
ATOM 708 C C . LYS A 1 89 ? 10.080 12.754 1.827 1.00 88.44 89 LYS A C 1
ATOM 710 O O . LYS A 1 89 ? 10.226 13.919 2.189 1.00 88.44 89 LYS A O 1
ATOM 715 N N . ILE A 1 90 ? 8.873 12.187 1.785 1.00 91.56 90 ILE A N 1
ATOM 716 C CA . ILE A 1 90 ? 7.635 12.916 2.083 1.00 91.56 90 ILE A CA 1
ATOM 717 C C . ILE A 1 90 ? 7.306 12.768 3.569 1.00 91.56 90 ILE A C 1
ATOM 719 O O . ILE A 1 90 ? 6.859 11.713 4.022 1.00 91.56 90 ILE A O 1
ATOM 723 N N . ASN A 1 91 ? 7.514 13.851 4.321 1.00 93.88 91 ASN A N 1
ATOM 724 C CA . ASN A 1 91 ? 7.286 13.912 5.772 1.00 93.88 91 ASN A CA 1
ATOM 725 C C . ASN A 1 91 ? 6.073 14.767 6.176 1.00 93.88 91 ASN A C 1
ATOM 727 O O . ASN A 1 91 ? 5.793 14.910 7.363 1.00 93.88 91 ASN A O 1
ATOM 731 N N . LYS A 1 92 ? 5.323 15.299 5.206 1.00 96.00 92 LYS A N 1
ATOM 732 C CA . LYS A 1 92 ? 4.065 16.021 5.437 1.00 96.00 92 LYS A CA 1
ATOM 733 C C . LYS A 1 92 ? 2.866 15.221 4.938 1.00 96.00 92 LYS A C 1
ATOM 735 O O . LYS A 1 92 ? 3.004 14.388 4.044 1.00 96.00 92 LYS A O 1
ATOM 740 N N . ILE A 1 93 ? 1.698 15.493 5.512 1.00 97.56 93 ILE A N 1
ATOM 741 C CA . ILE A 1 93 ? 0.429 14.956 5.016 1.00 97.56 93 ILE A CA 1
ATOM 742 C C . ILE A 1 93 ? 0.144 15.584 3.649 1.00 97.56 93 ILE A C 1
ATOM 744 O O . ILE A 1 93 ? 0.255 16.802 3.501 1.00 97.56 93 ILE A O 1
ATOM 748 N N . ILE A 1 94 ? -0.214 14.768 2.657 1.00 97.19 94 ILE A N 1
ATOM 749 C CA . ILE A 1 94 ? -0.555 15.248 1.311 1.00 97.19 94 ILE A CA 1
ATOM 750 C C . ILE A 1 94 ? -1.823 14.572 0.803 1.00 97.19 94 ILE A C 1
ATOM 752 O O . ILE A 1 94 ? -1.975 13.356 0.903 1.00 97.19 94 ILE A O 1
ATOM 756 N N . SER A 1 95 ? -2.732 15.362 0.232 1.00 97.19 95 SER A N 1
ATOM 757 C CA . SER A 1 95 ? -3.828 14.809 -0.562 1.00 97.19 95 SER A CA 1
ATOM 758 C C . SER A 1 95 ? -3.282 14.389 -1.922 1.00 97.19 95 SER A C 1
ATOM 760 O O . SER A 1 95 ? -2.596 15.164 -2.593 1.00 97.19 95 SER A O 1
ATOM 762 N N . ILE A 1 96 ? -3.577 13.153 -2.302 1.00 97.06 96 ILE A N 1
ATOM 763 C CA . ILE A 1 96 ? -3.147 12.564 -3.562 1.00 97.06 96 ILE A CA 1
ATOM 764 C C . ILE A 1 96 ? -4.243 12.815 -4.596 1.00 97.06 96 ILE A C 1
ATOM 766 O O . ILE A 1 96 ? -5.399 12.450 -4.384 1.00 97.06 96 ILE A O 1
ATOM 770 N N . LYS A 1 97 ? -3.882 13.460 -5.706 1.00 95.25 97 LYS A N 1
ATOM 771 C CA . LYS A 1 97 ? -4.787 13.787 -6.813 1.00 95.25 97 LYS A CA 1
ATOM 772 C C . LYS A 1 97 ? -4.363 13.031 -8.068 1.00 95.25 97 LYS A C 1
ATOM 774 O O . LYS A 1 97 ? -3.218 12.607 -8.188 1.00 95.25 97 LYS A O 1
ATOM 779 N N . GLN A 1 98 ? -5.264 12.927 -9.043 1.00 90.88 98 GLN A N 1
ATOM 780 C CA . GLN A 1 98 ? -4.978 12.273 -10.326 1.00 90.88 98 GLN A CA 1
ATOM 781 C C . GLN A 1 98 ? -3.733 12.846 -11.026 1.00 90.88 98 GLN A C 1
ATOM 783 O O . GLN A 1 98 ? -2.909 12.083 -11.525 1.00 90.88 98 GLN A O 1
ATOM 788 N N . ASN A 1 99 ? -3.566 14.172 -10.981 1.00 88.50 99 ASN A N 1
ATOM 789 C CA . ASN A 1 99 ? -2.454 14.890 -11.615 1.00 88.50 99 ASN A CA 1
ATOM 790 C C . ASN A 1 99 ? -1.248 15.097 -10.678 1.00 88.50 99 ASN A C 1
ATOM 792 O O . ASN A 1 99 ? -0.329 15.842 -11.010 1.00 88.50 99 ASN A O 1
ATOM 796 N N . SER A 1 100 ? -1.251 14.497 -9.482 1.00 85.94 100 SER A N 1
ATOM 797 C CA . SER A 1 100 ? -0.084 14.524 -8.598 1.00 85.94 100 SER A CA 1
ATOM 798 C C . SER A 1 100 ? 1.062 13.722 -9.216 1.00 85.94 100 SER A C 1
ATOM 800 O O . SER A 1 100 ? 0.828 12.666 -9.798 1.00 85.94 100 SER A O 1
ATOM 802 N N . LEU A 1 101 ? 2.306 14.176 -9.015 1.00 80.69 101 LEU A N 1
ATOM 803 C CA . LEU A 1 101 ? 3.512 13.438 -9.424 1.00 80.69 101 LEU A CA 1
ATOM 804 C C . LEU A 1 101 ? 3.503 11.993 -8.906 1.00 80.69 101 LEU A C 1
ATOM 806 O O . LEU A 1 101 ? 3.946 11.071 -9.582 1.00 80.69 101 LEU A O 1
ATOM 810 N N . ILE A 1 102 ? 2.979 11.815 -7.695 1.00 86.44 102 ILE A N 1
ATOM 811 C CA . ILE A 1 102 ? 2.725 10.517 -7.092 1.00 86.44 102 ILE A CA 1
ATOM 812 C C . ILE A 1 102 ? 1.223 10.434 -6.868 1.00 86.44 102 ILE A C 1
ATOM 814 O O . ILE A 1 102 ? 0.671 11.195 -6.075 1.00 86.44 102 ILE A O 1
ATOM 818 N N . ASN A 1 103 ? 0.569 9.538 -7.597 1.00 92.62 103 ASN A N 1
ATOM 819 C CA . ASN A 1 103 ? -0.885 9.396 -7.648 1.00 92.62 103 ASN A CA 1
ATOM 820 C C . ASN A 1 103 ? -1.349 7.984 -7.245 1.00 92.62 103 ASN A C 1
ATOM 822 O O . ASN A 1 103 ? -2.364 7.486 -7.726 1.00 92.62 103 ASN A O 1
ATOM 826 N N . PHE A 1 104 ? -0.597 7.333 -6.358 1.00 95.94 104 PHE A N 1
ATOM 827 C CA . PHE A 1 104 ? -0.934 6.027 -5.796 1.00 95.94 104 PHE A CA 1
ATOM 828 C C . PHE A 1 104 ? -0.565 5.932 -4.317 1.00 95.94 104 PHE A C 1
ATOM 830 O O . PHE A 1 104 ? 0.048 6.850 -3.792 1.00 95.94 104 PHE A O 1
ATOM 837 N N . LEU A 1 105 ? -0.938 4.852 -3.632 1.00 97.19 105 LEU A N 1
ATOM 838 C CA . LEU A 1 105 ? -0.523 4.558 -2.255 1.00 97.19 105 LEU A CA 1
ATOM 839 C C . LEU A 1 105 ? -0.089 3.087 -2.147 1.00 97.19 105 LEU A C 1
ATOM 841 O O . LEU A 1 105 ? -0.645 2.227 -2.825 1.00 97.19 105 LEU A O 1
ATOM 845 N N . ASN A 1 106 ? 0.898 2.786 -1.299 1.00 95.62 106 ASN A N 1
ATOM 846 C CA . ASN A 1 106 ? 1.470 1.437 -1.193 1.00 95.62 106 ASN A CA 1
ATOM 847 C C . ASN A 1 106 ? 0.503 0.460 -0.499 1.00 95.62 106 ASN A C 1
ATOM 849 O O . ASN A 1 106 ? 0.081 0.712 0.626 1.00 95.62 106 ASN A O 1
ATOM 853 N N . THR A 1 107 ? 0.217 -0.695 -1.119 1.00 95.06 107 THR A N 1
ATOM 854 C CA . THR A 1 107 ? -0.780 -1.669 -0.605 1.00 95.06 107 THR A CA 1
ATOM 855 C C . THR A 1 107 ? -0.439 -2.256 0.770 1.00 95.06 107 THR A C 1
ATOM 857 O O . THR A 1 107 ? -1.336 -2.636 1.520 1.00 95.06 107 THR A O 1
ATOM 860 N N . ASN A 1 108 ? 0.842 -2.307 1.130 1.00 95.06 108 ASN A N 1
ATOM 861 C CA . ASN A 1 108 ? 1.310 -2.793 2.430 1.00 95.06 108 ASN A CA 1
ATOM 862 C C . ASN A 1 108 ? 1.095 -1.796 3.585 1.00 95.06 108 ASN A C 1
ATOM 864 O O . ASN A 1 108 ? 1.525 -2.064 4.705 1.00 95.06 108 ASN A O 1
ATOM 868 N N . ASN A 1 109 ? 0.470 -0.646 3.325 1.00 97.75 109 ASN A N 1
ATOM 869 C CA . ASN A 1 109 ? 0.153 0.347 4.338 1.00 97.75 109 ASN A CA 1
ATOM 870 C C . ASN A 1 109 ? -1.056 1.187 3.907 1.00 97.75 109 ASN A C 1
ATOM 872 O O . ASN A 1 109 ? -0.904 2.356 3.546 1.00 97.75 109 ASN A O 1
ATOM 876 N N . LEU A 1 110 ? -2.243 0.572 3.918 1.00 97.94 110 LEU A N 1
ATOM 877 C CA . LEU A 1 110 ? -3.508 1.213 3.545 1.00 97.94 110 LEU A CA 1
ATOM 878 C C . LEU A 1 110 ? -4.570 1.056 4.629 1.00 97.94 110 LEU A C 1
ATOM 880 O O . LEU A 1 110 ? -4.653 0.012 5.275 1.00 97.94 110 LEU A O 1
ATOM 884 N N . ILE A 1 111 ? -5.455 2.044 4.727 1.00 98.44 111 ILE A N 1
ATOM 885 C CA . ILE A 1 111 ? -6.754 1.930 5.382 1.00 98.44 111 ILE A CA 1
ATOM 886 C C . ILE A 1 111 ? -7.856 2.543 4.503 1.00 98.44 111 ILE A C 1
ATOM 888 O O . ILE A 1 111 ? -7.660 3.590 3.886 1.00 98.44 111 ILE A O 1
ATOM 892 N N . PHE A 1 112 ? -9.003 1.870 4.408 1.00 98.50 112 PHE A N 1
ATOM 893 C CA . PHE A 1 112 ? -10.158 2.294 3.603 1.00 98.50 112 PHE A CA 1
ATOM 894 C C . PHE A 1 112 ? -11.444 1.596 4.063 1.00 98.50 112 PHE A C 1
ATOM 896 O O . PHE A 1 112 ? -11.405 0.616 4.811 1.00 98.50 112 PHE A O 1
ATOM 903 N N . LYS A 1 113 ? -12.603 2.062 3.582 1.00 98.00 113 LYS A N 1
ATOM 904 C CA . LYS A 1 113 ? -13.886 1.367 3.790 1.00 98.00 113 LYS A CA 1
ATOM 905 C C . LYS A 1 113 ? -14.022 0.189 2.827 1.00 98.00 113 LYS A C 1
ATOM 907 O O . LYS A 1 113 ? -13.891 0.354 1.618 1.00 98.00 113 LYS A O 1
ATOM 912 N N . ARG A 1 114 ? -14.364 -0.992 3.340 1.00 97.94 114 ARG A N 1
ATOM 913 C CA . ARG A 1 114 ? -14.538 -2.263 2.615 1.00 97.94 114 ARG A CA 1
ATOM 914 C C . ARG A 1 114 ? -15.377 -2.091 1.356 1.00 97.94 114 ARG A C 1
ATOM 916 O O . ARG A 1 114 ? -14.992 -2.603 0.310 1.00 97.94 114 ARG A O 1
ATOM 923 N N . LYS A 1 115 ? -16.476 -1.333 1.454 1.00 97.25 115 LYS A N 1
ATOM 924 C CA . LYS A 1 115 ? -17.383 -1.060 0.333 1.00 97.25 115 LYS A CA 1
ATOM 925 C C . LYS A 1 115 ? -16.665 -0.482 -0.886 1.00 97.25 115 LYS A C 1
ATOM 927 O O . LYS A 1 115 ? -16.898 -0.970 -1.978 1.00 97.25 115 LYS A O 1
ATOM 932 N N . ILE A 1 116 ? -15.700 0.420 -0.691 1.00 96.00 116 ILE A N 1
ATOM 933 C CA . ILE A 1 116 ? -14.942 1.057 -1.777 1.00 96.00 116 ILE A CA 1
ATOM 934 C C . ILE A 1 116 ? -14.202 -0.003 -2.590 1.00 96.00 116 ILE A C 1
ATOM 936 O O . ILE A 1 116 ? -14.230 0.007 -3.814 1.00 96.00 116 ILE A O 1
ATOM 940 N N . CYS A 1 117 ? -13.559 -0.954 -1.909 1.00 96.50 117 CYS A N 1
ATOM 941 C CA . CYS A 1 117 ? -12.834 -2.036 -2.565 1.00 96.50 117 CYS A CA 1
ATOM 942 C C . CYS A 1 117 ? -13.778 -2.973 -3.331 1.00 96.50 117 CYS A C 1
ATOM 944 O O . CYS A 1 117 ? -13.464 -3.350 -4.458 1.00 96.50 117 CYS A O 1
ATOM 946 N N . LEU A 1 118 ? -14.937 -3.307 -2.753 1.00 96.06 118 LEU A N 1
ATOM 947 C CA . LEU A 1 118 ? -15.948 -4.146 -3.405 1.00 96.06 118 LEU A CA 1
ATOM 948 C C . LEU A 1 118 ? -16.566 -3.447 -4.629 1.00 96.06 118 LEU A C 1
ATOM 950 O O . LEU A 1 118 ? -16.647 -4.055 -5.692 1.00 96.06 118 LEU A O 1
ATOM 954 N N . GLU A 1 119 ? -16.910 -2.163 -4.506 1.00 96.12 119 GLU A N 1
ATOM 955 C CA . GLU A 1 119 ? -17.487 -1.319 -5.565 1.00 96.12 119 GLU A CA 1
ATOM 956 C C . GLU A 1 119 ? -16.584 -1.237 -6.802 1.00 96.12 119 GLU A C 1
ATOM 958 O O . GLU A 1 119 ? -17.070 -1.238 -7.932 1.00 96.12 119 GLU A O 1
ATOM 963 N N . ILE A 1 120 ? -15.260 -1.196 -6.614 1.00 95.25 120 ILE A N 1
ATOM 964 C CA . ILE A 1 120 ? -14.316 -1.107 -7.737 1.00 95.25 120 ILE A CA 1
ATOM 965 C C . ILE A 1 120 ? -13.806 -2.465 -8.238 1.00 95.25 120 ILE A C 1
ATOM 967 O O . ILE A 1 120 ? -12.983 -2.481 -9.157 1.00 95.25 120 ILE A O 1
ATOM 971 N N . GLY A 1 121 ? -14.267 -3.583 -7.663 1.00 95.81 121 GLY A N 1
ATOM 972 C CA . GLY A 1 121 ? -13.891 -4.944 -8.075 1.00 95.81 121 GLY A CA 1
ATOM 973 C C . GLY A 1 121 ? -12.576 -5.471 -7.482 1.00 95.81 121 GLY A C 1
ATOM 974 O O . GLY A 1 121 ? -11.975 -6.393 -8.032 1.00 95.81 121 GLY A O 1
ATOM 975 N N . GLY A 1 122 ? -12.106 -4.897 -6.373 1.00 96.31 122 GLY A N 1
ATOM 976 C CA . GLY A 1 122 ? -10.901 -5.340 -5.669 1.00 96.31 122 GLY A CA 1
ATOM 977 C C . GLY A 1 122 ? -9.584 -4.967 -6.357 1.00 96.31 122 GLY A C 1
ATOM 978 O O . GLY A 1 122 ? -9.526 -4.074 -7.207 1.00 96.31 122 GLY A O 1
ATOM 979 N N . PHE A 1 123 ? -8.502 -5.639 -5.961 1.00 97.00 123 PHE A N 1
ATOM 980 C CA . PHE A 1 123 ? -7.175 -5.559 -6.579 1.00 97.00 123 PHE A CA 1
ATOM 981 C C . PHE A 1 123 ? -7.086 -6.500 -7.784 1.00 97.00 123 PHE A C 1
ATOM 983 O O . PHE A 1 123 ? -7.445 -7.676 -7.686 1.00 97.00 123 PHE A O 1
ATOM 990 N N . LEU A 1 124 ? -6.576 -6.015 -8.914 1.00 94.62 124 LEU A N 1
ATOM 991 C CA . LEU A 1 124 ? -6.403 -6.841 -10.107 1.00 94.62 124 LEU A CA 1
ATOM 992 C C . LEU A 1 124 ? -5.168 -7.750 -9.996 1.00 94.62 124 LEU A C 1
ATOM 994 O O . LEU A 1 124 ? -4.170 -7.408 -9.368 1.00 94.62 124 LEU A O 1
ATOM 998 N N . ASP A 1 125 ? -5.232 -8.928 -10.621 1.00 90.38 125 ASP A N 1
ATOM 999 C CA . ASP A 1 125 ? -4.190 -9.960 -10.518 1.00 90.38 125 ASP A CA 1
ATOM 1000 C C . ASP A 1 125 ? -3.017 -9.705 -11.482 1.00 90.38 125 ASP A C 1
ATOM 1002 O O . ASP A 1 125 ? -2.940 -10.265 -12.582 1.00 90.38 125 ASP A O 1
ATOM 1006 N N . TYR A 1 126 ? -2.145 -8.772 -11.099 1.00 87.31 126 TYR A N 1
ATOM 1007 C CA . TYR A 1 126 ? -0.819 -8.514 -11.671 1.00 87.31 126 TYR A CA 1
ATOM 1008 C C . TYR A 1 126 ? 0.009 -7.670 -10.681 1.00 87.31 126 TYR A C 1
ATOM 1010 O O . TYR A 1 126 ? -0.499 -7.298 -9.627 1.00 87.31 126 TYR A O 1
ATOM 1018 N N . ARG A 1 127 ? 1.299 -7.414 -10.953 1.00 84.81 127 ARG A N 1
ATOM 1019 C CA . ARG A 1 127 ? 2.088 -6.493 -10.103 1.00 84.81 127 ARG A CA 1
ATOM 1020 C C . ARG A 1 127 ? 1.715 -5.047 -10.416 1.00 84.81 127 ARG A C 1
ATOM 1022 O O . ARG A 1 127 ? 1.219 -4.789 -11.497 1.00 84.81 127 ARG A O 1
ATOM 1029 N N . LEU A 1 128 ? 2.037 -4.099 -9.539 1.00 86.38 128 LEU A N 1
ATOM 1030 C CA . LEU A 1 128 ? 1.536 -2.713 -9.642 1.00 86.38 128 LEU A CA 1
ATOM 1031 C C . LEU A 1 128 ? 0.028 -2.628 -9.353 1.00 86.38 128 LEU A C 1
ATOM 1033 O O . LEU A 1 128 ? -0.665 -1.729 -9.831 1.00 86.38 128 LEU A O 1
ATOM 1037 N N . GLU A 1 129 ? -0.482 -3.590 -8.578 1.00 92.88 129 GLU A N 1
ATOM 1038 C CA . GLU A 1 129 ? -1.874 -3.624 -8.143 1.00 92.88 129 GLU A CA 1
ATOM 1039 C C . GLU A 1 129 ? -2.242 -2.414 -7.270 1.00 92.88 129 GLU A C 1
ATOM 1041 O O . GLU A 1 129 ? -3.394 -1.995 -7.251 1.00 92.88 129 GLU A O 1
ATOM 1046 N N . ASP A 1 130 ? -1.259 -1.834 -6.577 1.00 93.44 130 ASP A N 1
ATOM 1047 C CA . ASP A 1 130 ? -1.359 -0.594 -5.805 1.00 93.44 130 ASP A CA 1
ATOM 1048 C C . ASP A 1 130 ? -1.623 0.627 -6.694 1.00 93.44 130 ASP A C 1
ATOM 1050 O O . ASP A 1 130 ? -2.517 1.434 -6.407 1.00 93.44 130 ASP A O 1
ATOM 1054 N N . VAL A 1 131 ? -0.856 0.748 -7.780 1.00 93.69 131 VAL A N 1
ATOM 1055 C CA . VAL A 1 131 ? -0.986 1.831 -8.762 1.00 93.69 131 VAL A CA 1
ATOM 1056 C C . VAL A 1 131 ? -2.351 1.764 -9.436 1.00 93.69 131 VAL A C 1
ATOM 1058 O O . VAL A 1 131 ? -3.098 2.741 -9.411 1.00 93.69 131 VAL A O 1
ATOM 1061 N N . ASP A 1 132 ? -2.709 0.593 -9.963 1.00 95.75 132 ASP A N 1
ATOM 1062 C CA . ASP A 1 132 ? -4.010 0.351 -10.595 1.00 95.75 132 ASP A CA 1
ATOM 1063 C C . ASP A 1 132 ? -5.182 0.673 -9.663 1.00 95.75 132 ASP A C 1
ATOM 1065 O O . ASP A 1 132 ? -6.079 1.437 -10.029 1.00 95.75 132 ASP A O 1
ATOM 1069 N N . PHE A 1 133 ? -5.158 0.132 -8.441 1.00 97.44 133 PHE A N 1
ATOM 1070 C CA . PHE A 1 133 ? -6.215 0.348 -7.457 1.00 97.44 133 PHE A CA 1
ATOM 1071 C C . PHE A 1 133 ? -6.399 1.838 -7.155 1.00 97.44 133 PHE A C 1
ATOM 1073 O O . PHE A 1 133 ? -7.515 2.358 -7.222 1.00 97.44 133 PHE A O 1
ATOM 1080 N N . SER A 1 134 ? -5.299 2.553 -6.911 1.00 97.44 134 SER A N 1
ATOM 1081 C CA . SER A 1 134 ? -5.334 3.993 -6.635 1.00 97.44 134 SER A CA 1
ATOM 1082 C C . SER A 1 134 ? -5.851 4.800 -7.827 1.00 97.44 134 SER A C 1
ATOM 1084 O O . SER A 1 134 ? -6.661 5.711 -7.663 1.00 97.44 134 SER A O 1
ATOM 1086 N N . TRP A 1 135 ? -5.436 4.451 -9.046 1.00 96.56 135 TRP A N 1
ATOM 1087 C CA . TRP A 1 135 ? -5.881 5.132 -10.262 1.00 96.56 135 TRP A CA 1
ATOM 1088 C C . TRP A 1 135 ? -7.360 4.906 -10.549 1.00 96.56 135 TRP A C 1
ATOM 1090 O O . TRP A 1 135 ? -8.062 5.847 -10.922 1.00 96.56 135 TRP A O 1
ATOM 1100 N N . ARG A 1 136 ? -7.857 3.677 -10.365 1.00 97.25 136 ARG A N 1
ATOM 1101 C CA . ARG A 1 136 ? -9.286 3.359 -10.509 1.00 97.25 136 ARG A CA 1
ATOM 1102 C C . ARG A 1 136 ? -10.154 4.098 -9.492 1.00 97.25 136 ARG A C 1
ATOM 1104 O O . ARG A 1 136 ? -11.311 4.378 -9.807 1.00 97.25 136 ARG A O 1
ATOM 1111 N N . LEU A 1 137 ? -9.614 4.420 -8.317 1.00 97.94 137 LEU A N 1
ATOM 1112 C CA . LEU A 1 137 ? -10.277 5.260 -7.321 1.00 97.94 137 LEU A CA 1
ATOM 1113 C C . LEU A 1 137 ? -10.251 6.741 -7.706 1.00 97.94 137 LEU A C 1
ATOM 1115 O O . LEU A 1 137 ? -11.302 7.375 -7.761 1.00 97.94 137 LEU A O 1
ATOM 1119 N N . LEU A 1 138 ? -9.082 7.280 -8.056 1.00 97.50 138 LEU A N 1
ATOM 1120 C CA . LEU A 1 138 ? -8.948 8.686 -8.453 1.00 97.50 138 LEU A CA 1
ATOM 1121 C C . LEU A 1 138 ? -9.824 9.029 -9.667 1.00 97.50 138 LEU A C 1
ATOM 1123 O O . LEU A 1 138 ? -10.503 10.052 -9.652 1.00 97.50 138 LEU A O 1
ATOM 1127 N N . LYS A 1 139 ? -9.893 8.141 -10.670 1.00 96.06 139 LYS A N 1
ATOM 1128 C CA . LYS A 1 139 ? -10.770 8.301 -11.847 1.00 96.06 139 LYS A CA 1
ATOM 1129 C C . LYS A 1 139 ? -12.263 8.371 -11.498 1.00 96.06 139 LYS A C 1
ATOM 1131 O O . LYS A 1 139 ? -13.033 8.922 -12.273 1.00 96.06 139 LYS A O 1
ATOM 1136 N N . ARG A 1 140 ? -12.673 7.803 -10.360 1.00 96.69 140 ARG A N 1
ATOM 1137 C CA . ARG A 1 140 ? -14.054 7.839 -9.849 1.00 96.69 140 ARG A CA 1
ATOM 1138 C C . ARG A 1 140 ? -14.296 8.979 -8.851 1.00 96.69 140 ARG A C 1
ATOM 1140 O O . ARG A 1 140 ? -15.370 9.054 -8.271 1.00 96.69 140 ARG A O 1
ATOM 1147 N N . GLY A 1 141 ? -13.312 9.855 -8.637 1.00 96.88 141 GLY A N 1
ATOM 1148 C CA . GLY A 1 141 ? -13.440 11.013 -7.750 1.00 96.88 141 GLY A CA 1
ATOM 1149 C C . GLY A 1 141 ? -13.229 10.723 -6.260 1.00 96.88 141 GLY A C 1
ATOM 1150 O O . GLY A 1 141 ? -13.428 11.624 -5.445 1.00 96.88 141 GLY A O 1
ATOM 1151 N N . TYR A 1 142 ? -12.798 9.512 -5.888 1.00 98.31 142 TYR A N 1
ATOM 1152 C CA . TYR A 1 142 ? -12.464 9.201 -4.495 1.00 98.31 142 TYR A CA 1
ATOM 1153 C C . TYR A 1 142 ? -11.234 9.994 -4.028 1.00 98.31 142 TYR A C 1
ATOM 1155 O O . TYR A 1 142 ? -10.290 10.247 -4.785 1.00 98.31 142 TYR A O 1
ATOM 1163 N N . LYS A 1 143 ? -11.230 10.367 -2.747 1.00 98.44 143 LYS A N 1
ATOM 1164 C CA . LYS A 1 143 ? -10.209 11.212 -2.124 1.00 98.44 143 LYS A CA 1
ATOM 1165 C C . LYS A 1 143 ? -9.138 1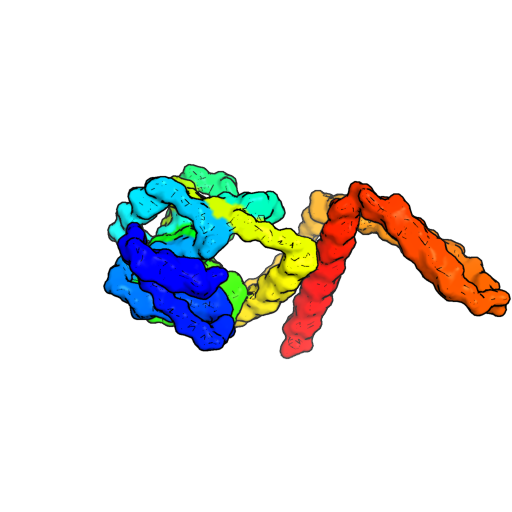0.356 -1.461 1.00 98.44 143 LYS A C 1
ATOM 1167 O O . LYS A 1 143 ? -9.409 9.641 -0.497 1.00 98.44 143 LYS A O 1
ATOM 1172 N N . LEU A 1 144 ? -7.902 10.482 -1.934 1.00 98.62 144 LEU A N 1
ATOM 1173 C CA . LEU A 1 144 ? -6.750 9.782 -1.371 1.00 98.62 144 LEU A CA 1
ATOM 1174 C C . LEU A 1 144 ? -5.921 10.707 -0.470 1.00 98.62 144 LEU A C 1
ATOM 1176 O O . LEU A 1 144 ? -5.741 11.896 -0.765 1.00 98.62 144 LEU A O 1
ATOM 1180 N N . LEU A 1 145 ? -5.371 10.143 0.606 1.00 98.62 145 LEU A N 1
ATOM 1181 C CA . LEU A 1 145 ? -4.513 10.852 1.554 1.00 98.62 145 LEU A CA 1
ATOM 1182 C C . LEU A 1 145 ? -3.269 10.034 1.900 1.00 98.62 145 LEU A C 1
ATOM 1184 O O . LEU A 1 145 ? -3.362 8.865 2.261 1.00 98.62 145 LEU A O 1
ATOM 1188 N N . TYR A 1 146 ? -2.103 10.669 1.862 1.00 98.56 146 TYR A N 1
ATOM 1189 C CA . TYR A 1 146 ? -0.877 10.123 2.433 1.00 98.56 146 TYR A CA 1
ATOM 1190 C C . TYR A 1 146 ? -0.598 10.758 3.798 1.00 98.56 146 TYR A C 1
ATOM 1192 O O . TYR A 1 146 ? -0.550 11.986 3.917 1.00 98.56 146 TYR A O 1
ATOM 1200 N N . VAL A 1 147 ? -0.375 9.921 4.813 1.00 98.31 147 VAL A N 1
ATOM 1201 C CA . VAL A 1 147 ? -0.150 10.316 6.208 1.00 98.31 147 VAL A CA 1
ATOM 1202 C C . VAL A 1 147 ? 1.159 9.699 6.719 1.00 98.31 147 VAL A C 1
ATOM 1204 O O . VAL A 1 147 ? 1.191 8.535 7.120 1.00 98.31 147 VAL A O 1
ATOM 1207 N N . PRO A 1 148 ? 2.265 10.461 6.778 1.00 97.44 148 PRO A N 1
ATOM 1208 C CA . PRO A 1 148 ? 3.583 9.904 7.083 1.00 97.44 148 PRO A CA 1
ATOM 1209 C C . PRO A 1 148 ? 3.725 9.342 8.506 1.00 97.44 148 PRO A C 1
ATOM 1211 O O . PRO A 1 148 ? 4.618 8.533 8.747 1.00 97.44 148 PRO A O 1
ATOM 1214 N N . LYS A 1 149 ? 2.851 9.743 9.443 1.00 96.75 149 LYS A N 1
ATOM 1215 C CA . LYS A 1 149 ? 2.826 9.217 10.819 1.00 96.75 149 LYS A CA 1
ATOM 1216 C C . LYS A 1 149 ? 2.443 7.736 10.890 1.00 96.75 149 LYS A C 1
ATOM 1218 O O . LYS A 1 149 ? 2.953 7.025 11.752 1.00 96.75 149 LYS A O 1
ATOM 1223 N N . GLY A 1 150 ? 1.622 7.252 9.953 1.00 96.38 150 GLY A N 1
ATOM 1224 C CA . GLY A 1 150 ? 1.286 5.834 9.832 1.00 96.38 150 GLY A CA 1
ATOM 1225 C C . GLY A 1 150 ? 2.467 5.032 9.293 1.00 96.38 150 GLY A C 1
ATOM 1226 O O . GLY A 1 150 ? 2.453 4.614 8.143 1.00 96.38 150 GLY A O 1
ATOM 1227 N N . LEU A 1 151 ? 3.520 4.862 10.086 1.00 97.31 151 LEU A N 1
ATOM 1228 C CA . LEU A 1 151 ? 4.750 4.200 9.666 1.00 97.31 151 LEU A CA 1
ATOM 1229 C C . LEU A 1 151 ? 4.599 2.673 9.657 1.00 97.31 151 LEU A C 1
ATOM 1231 O O . LEU A 1 151 ? 4.158 2.070 10.636 1.00 97.31 151 LEU A O 1
ATOM 1235 N N . VAL A 1 152 ? 5.080 2.064 8.578 1.00 97.75 152 VAL A N 1
ATOM 1236 C CA . VAL A 1 152 ? 5.323 0.628 8.444 1.00 97.75 152 VAL A CA 1
ATOM 1237 C C . VAL A 1 152 ? 6.785 0.393 8.078 1.00 97.75 152 VAL A C 1
ATOM 1239 O O . VAL A 1 152 ? 7.332 1.074 7.210 1.00 97.75 152 VAL A O 1
ATOM 1242 N N . ILE A 1 153 ? 7.420 -0.581 8.728 1.00 97.19 153 ILE A N 1
ATOM 1243 C CA . ILE A 1 153 ? 8.761 -1.064 8.390 1.00 97.19 153 ILE A CA 1
ATOM 1244 C C . ILE A 1 153 ? 8.623 -2.380 7.628 1.00 97.19 153 ILE A C 1
ATOM 1246 O O . ILE A 1 153 ? 8.036 -3.323 8.148 1.00 97.19 153 ILE A O 1
ATOM 1250 N N . HIS A 1 154 ? 9.168 -2.453 6.416 1.00 95.69 154 HIS A N 1
ATOM 1251 C CA . HIS A 1 154 ? 9.146 -3.645 5.568 1.00 95.69 154 HIS A CA 1
ATOM 1252 C C . HIS A 1 154 ? 10.514 -4.341 5.580 1.00 95.69 154 HIS A C 1
ATOM 1254 O O . HIS A 1 154 ? 11.518 -3.771 5.141 1.00 95.69 154 HIS A O 1
ATOM 1260 N N . TYR A 1 155 ? 10.545 -5.586 6.056 1.00 91.94 155 TYR A N 1
ATOM 1261 C CA . TYR A 1 155 ? 11.765 -6.377 6.259 1.00 91.94 155 TYR A CA 1
ATOM 1262 C C . TYR A 1 155 ? 12.133 -7.278 5.080 1.00 91.94 155 TYR A C 1
ATOM 1264 O O . TYR A 1 155 ? 13.198 -7.892 5.107 1.00 91.94 155 TYR A O 1
ATOM 1272 N N . GLY A 1 156 ? 11.290 -7.376 4.049 1.00 80.00 156 GLY A N 1
ATOM 1273 C CA . GLY A 1 156 ? 11.582 -8.213 2.890 1.00 80.00 156 GLY A CA 1
ATOM 1274 C C . GLY A 1 156 ? 12.871 -7.775 2.190 1.00 80.00 156 GLY A C 1
ATOM 1275 O O . GLY A 1 156 ? 12.917 -6.703 1.587 1.00 80.00 156 GLY A O 1
ATOM 1276 N N . THR A 1 157 ? 13.902 -8.617 2.255 1.00 72.75 157 THR A N 1
ATOM 1277 C CA . THR A 1 157 ? 15.150 -8.475 1.497 1.00 72.75 157 THR A CA 1
ATOM 1278 C C . THR A 1 157 ? 15.153 -9.454 0.331 1.00 72.75 157 THR A C 1
ATOM 1280 O O . THR A 1 157 ? 14.546 -10.528 0.385 1.00 72.75 157 THR A O 1
ATOM 1283 N N . ARG A 1 158 ? 15.810 -9.076 -0.767 1.00 73.00 158 ARG A N 1
ATOM 1284 C CA . ARG A 1 158 ? 15.900 -9.917 -1.964 1.00 73.00 158 ARG A CA 1
ATOM 1285 C C . ARG A 1 158 ? 17.333 -10.036 -2.422 1.00 73.00 158 ARG A C 1
ATOM 1287 O O . ARG A 1 158 ? 18.082 -9.064 -2.460 1.00 73.00 158 ARG A O 1
ATOM 1294 N N . ASN A 1 159 ? 17.696 -11.240 -2.842 1.00 77.56 159 ASN A N 1
ATOM 1295 C CA . ASN A 1 159 ? 18.978 -11.438 -3.494 1.00 77.56 159 ASN A CA 1
ATOM 1296 C C . ASN A 1 159 ? 18.951 -10.873 -4.937 1.00 77.56 159 ASN A C 1
ATOM 1298 O O . ASN A 1 159 ? 17.882 -10.592 -5.498 1.00 77.56 159 ASN A O 1
ATOM 1302 N N . PRO A 1 160 ? 20.116 -10.715 -5.583 1.00 73.56 160 PRO A N 1
ATOM 1303 C CA . PRO A 1 160 ? 20.211 -10.110 -6.908 1.00 73.56 160 PRO A CA 1
ATOM 1304 C C . PRO A 1 160 ? 19.353 -10.809 -7.966 1.00 73.56 160 PRO A C 1
ATOM 1306 O O . PRO A 1 160 ? 18.683 -10.121 -8.735 1.00 73.56 160 PRO A O 1
ATOM 1309 N N . LEU A 1 161 ? 19.312 -12.145 -7.978 1.00 73.50 161 LEU A N 1
ATOM 1310 C CA . LEU A 1 161 ? 18.528 -12.941 -8.930 1.00 73.50 161 LEU A CA 1
ATOM 1311 C C . LEU A 1 161 ? 17.020 -12.757 -8.729 1.00 73.50 161 LEU A C 1
ATOM 1313 O O . LEU A 1 161 ? 16.281 -12.522 -9.688 1.00 73.50 161 LEU A O 1
ATOM 1317 N N . GLN A 1 162 ? 16.561 -12.769 -7.478 1.00 76.88 162 GLN A N 1
ATOM 1318 C CA . GLN A 1 162 ? 15.174 -12.457 -7.125 1.00 76.88 162 GLN A CA 1
ATOM 1319 C C . GLN A 1 162 ? 14.798 -11.040 -7.569 1.00 76.88 162 GLN A C 1
ATOM 1321 O O . GLN A 1 162 ? 13.697 -10.826 -8.079 1.00 76.88 162 GLN A O 1
ATOM 1326 N N . ASN A 1 163 ? 15.739 -10.096 -7.477 1.00 75.19 163 ASN A N 1
ATOM 1327 C CA . ASN A 1 163 ? 15.555 -8.753 -8.007 1.00 75.19 163 ASN A CA 1
ATOM 1328 C C . ASN A 1 163 ? 15.468 -8.727 -9.546 1.00 75.19 163 ASN A C 1
ATOM 1330 O O . ASN A 1 163 ? 14.680 -7.932 -10.043 1.00 75.19 163 ASN A O 1
ATOM 1334 N N . ILE A 1 164 ? 16.197 -9.565 -10.327 1.00 73.94 164 ILE A N 1
ATOM 1335 C CA . ILE A 1 164 ? 15.960 -9.653 -11.802 1.00 73.94 164 ILE A CA 1
ATOM 1336 C C . ILE A 1 164 ? 14.486 -9.973 -11.986 1.00 73.94 164 ILE A C 1
ATOM 1338 O O . ILE A 1 164 ? 13.754 -9.255 -12.665 1.00 73.94 164 ILE A O 1
ATOM 1342 N N . LYS A 1 165 ? 14.074 -11.094 -11.385 1.00 77.50 165 LYS A N 1
ATOM 1343 C CA . LYS A 1 165 ? 12.761 -11.680 -11.609 1.00 77.50 165 LYS A CA 1
ATOM 1344 C C . LYS A 1 165 ? 11.665 -10.681 -11.251 1.00 77.50 165 LYS A C 1
ATOM 1346 O O . LYS A 1 165 ? 10.724 -10.520 -12.020 1.00 77.50 165 LYS A O 1
ATOM 1351 N N . LYS A 1 166 ? 11.826 -9.960 -10.138 1.00 80.62 166 LYS A N 1
ATOM 1352 C CA . LYS A 1 166 ? 10.942 -8.865 -9.724 1.00 80.62 166 LYS A CA 1
ATOM 1353 C C . LYS A 1 166 ? 10.804 -7.795 -10.814 1.00 80.62 166 LYS A C 1
ATOM 1355 O O . LYS A 1 166 ? 9.680 -7.510 -11.218 1.00 80.62 166 LYS A O 1
ATOM 1360 N N . TYR A 1 167 ? 11.912 -7.242 -11.311 1.00 78.38 167 TYR A N 1
ATOM 1361 C CA . TYR A 1 167 ? 11.868 -6.165 -12.308 1.00 78.38 167 TYR A CA 1
ATOM 1362 C C . TYR A 1 167 ? 11.330 -6.623 -13.670 1.00 78.38 167 TYR A C 1
ATOM 1364 O O . TYR A 1 167 ? 10.562 -5.893 -14.294 1.00 78.38 167 TYR A O 1
ATOM 1372 N N . LEU A 1 168 ? 11.618 -7.861 -14.093 1.00 75.44 168 LEU A N 1
ATOM 1373 C CA . LEU A 1 168 ? 11.000 -8.439 -15.294 1.00 75.44 168 LEU A CA 1
ATOM 1374 C C . LEU A 1 168 ? 9.475 -8.527 -15.164 1.00 75.44 168 LEU A C 1
ATOM 1376 O O . LEU A 1 168 ? 8.746 -8.212 -16.106 1.00 75.44 168 LEU A O 1
ATOM 1380 N N . ILE A 1 169 ? 8.976 -8.929 -13.991 1.00 80.00 169 ILE A N 1
ATOM 1381 C CA . ILE A 1 169 ? 7.533 -8.974 -13.740 1.00 80.00 169 ILE A CA 1
ATOM 1382 C C . ILE A 1 169 ? 6.952 -7.551 -13.701 1.00 80.00 169 ILE A C 1
ATOM 1384 O O . ILE A 1 169 ? 5.858 -7.347 -14.227 1.00 80.00 169 ILE A O 1
ATOM 1388 N N . TYR A 1 170 ? 7.664 -6.565 -13.143 1.00 77.88 170 TYR A N 1
ATOM 1389 C CA . TYR A 1 170 ? 7.244 -5.157 -13.180 1.00 77.88 170 TYR A CA 1
ATOM 1390 C C . TYR A 1 170 ? 7.121 -4.627 -14.607 1.00 77.88 170 TYR A C 1
ATOM 1392 O O . TYR A 1 170 ? 6.088 -4.048 -14.927 1.00 77.88 170 TYR A O 1
ATOM 1400 N N . GLY A 1 171 ? 8.090 -4.904 -15.486 1.00 72.56 171 GLY A N 1
ATOM 1401 C CA . GLY A 1 171 ? 8.007 -4.518 -16.899 1.00 72.56 171 GLY A CA 1
ATOM 1402 C C . GLY A 1 171 ? 6.777 -5.104 -17.602 1.00 72.56 171 GLY A C 1
ATOM 1403 O O . GLY A 1 171 ? 6.002 -4.373 -18.217 1.00 72.56 171 GLY A O 1
ATOM 1404 N N . ARG A 1 172 ? 6.525 -6.412 -17.431 1.00 76.81 172 ARG A N 1
ATOM 1405 C CA . ARG A 1 172 ? 5.314 -7.070 -17.970 1.00 76.81 172 ARG A CA 1
ATOM 1406 C C . ARG A 1 172 ? 4.025 -6.470 -17.408 1.00 76.81 172 ARG A C 1
ATOM 1408 O O . ARG A 1 172 ? 3.046 -6.291 -18.124 1.00 76.81 172 ARG A O 1
ATOM 1415 N N . SER A 1 173 ? 4.030 -6.156 -16.119 1.00 81.38 173 SER A N 1
ATOM 1416 C CA . SER A 1 173 ? 2.865 -5.608 -15.428 1.00 81.38 173 SER A CA 1
ATOM 1417 C C . SER A 1 173 ? 2.572 -4.165 -15.830 1.00 81.38 173 SER A C 1
ATOM 1419 O O . SER A 1 173 ? 1.410 -3.789 -15.940 1.00 81.38 173 SER A O 1
ATOM 1421 N N . TYR A 1 174 ? 3.610 -3.383 -16.129 1.00 79.94 174 TYR A N 1
ATOM 1422 C CA . TYR A 1 174 ? 3.469 -2.033 -16.660 1.00 79.94 174 TYR A CA 1
ATOM 1423 C C . TYR A 1 174 ? 2.814 -2.029 -18.048 1.00 79.94 174 TYR A C 1
ATOM 1425 O O . TYR A 1 174 ? 1.904 -1.243 -18.282 1.00 79.94 174 TYR A O 1
ATOM 1433 N N . SER A 1 175 ? 3.186 -2.958 -18.938 1.00 74.56 175 SER A N 1
ATOM 1434 C CA . SER A 1 175 ? 2.514 -3.122 -20.243 1.00 74.56 175 SER A CA 1
ATOM 1435 C C . SER A 1 175 ? 1.009 -3.402 -20.088 1.00 74.56 175 SER A C 1
ATOM 1437 O O . SER A 1 175 ? 0.176 -2.779 -20.754 1.00 74.56 175 SER A O 1
ATOM 1439 N N . LYS A 1 176 ? 0.639 -4.264 -19.132 1.00 81.38 176 LYS A N 1
ATOM 1440 C CA . LYS A 1 176 ? -0.769 -4.519 -18.798 1.00 81.38 176 LYS A CA 1
ATOM 1441 C C . LYS A 1 176 ? -1.466 -3.268 -18.248 1.00 81.38 176 LYS A C 1
ATOM 1443 O O . LYS A 1 176 ? -2.576 -2.965 -18.674 1.00 81.38 176 LYS A O 1
ATOM 1448 N N . LEU A 1 177 ? -0.810 -2.522 -17.357 1.00 80.69 177 LEU A N 1
ATOM 1449 C CA . LEU A 1 177 ? -1.327 -1.269 -16.796 1.00 80.69 177 LEU A CA 1
ATOM 1450 C C . LEU A 1 177 ? -1.589 -0.214 -17.887 1.00 80.69 177 LEU A C 1
ATOM 1452 O O . LEU A 1 177 ? -2.655 0.397 -17.899 1.00 80.69 177 LEU A O 1
ATOM 1456 N N . VAL A 1 178 ? -0.647 -0.035 -18.821 1.00 76.56 178 VAL A N 1
ATOM 1457 C CA . VAL A 1 178 ? -0.782 0.862 -19.985 1.00 76.56 178 VAL A CA 1
ATOM 1458 C C . VAL A 1 178 ? -2.022 0.510 -20.799 1.00 76.56 178 VAL A C 1
ATOM 1460 O O . VAL A 1 178 ? -2.799 1.403 -21.131 1.00 76.56 178 VAL A O 1
ATOM 1463 N N . THR A 1 179 ? -2.221 -0.783 -21.059 1.00 82.50 179 THR A N 1
ATOM 1464 C CA . THR A 1 179 ? -3.362 -1.294 -21.829 1.00 82.50 179 THR A CA 1
ATOM 1465 C C . THR A 1 179 ? -4.683 -1.042 -21.099 1.00 82.50 179 THR A C 1
ATOM 1467 O O . THR A 1 179 ? -5.604 -0.474 -21.670 1.00 82.50 179 THR A O 1
ATOM 1470 N N . ILE A 1 180 ? -4.770 -1.393 -19.809 1.00 86.88 180 ILE A N 1
ATOM 1471 C CA . ILE A 1 180 ? -5.993 -1.221 -19.001 1.00 86.88 180 ILE A CA 1
ATOM 1472 C C . ILE A 1 180 ? -6.393 0.256 -18.890 1.00 86.88 180 ILE A C 1
ATOM 1474 O O . ILE A 1 180 ? -7.578 0.587 -18.896 1.00 86.88 180 ILE A O 1
ATOM 1478 N N . HIS A 1 181 ? -5.416 1.157 -18.768 1.00 84.69 181 HIS A N 1
ATOM 1479 C CA . HIS A 1 181 ? -5.677 2.579 -18.555 1.00 84.69 181 HIS A CA 1
ATOM 1480 C C . HIS A 1 181 ? -5.629 3.428 -19.831 1.00 84.69 181 HIS A C 1
ATOM 1482 O O . HIS A 1 181 ? -5.784 4.645 -19.704 1.00 84.69 181 HIS A O 1
ATOM 1488 N N . ASN A 1 182 ? -5.458 2.821 -21.016 1.00 86.31 182 ASN A N 1
ATOM 1489 C CA . ASN A 1 182 ? -5.283 3.506 -22.304 1.00 86.31 182 ASN A CA 1
ATOM 1490 C C . ASN A 1 182 ? -4.249 4.642 -22.232 1.00 86.31 182 ASN A C 1
ATOM 1492 O O . ASN A 1 182 ? -4.484 5.768 -22.680 1.00 86.31 182 ASN A O 1
ATOM 1496 N N . LEU A 1 183 ? -3.092 4.365 -21.624 1.00 75.19 183 LEU A N 1
ATOM 1497 C CA . LEU A 1 183 ? -2.030 5.362 -21.535 1.00 75.19 183 LEU A CA 1
ATOM 1498 C C . LEU A 1 183 ? -1.413 5.587 -22.916 1.00 75.19 183 LEU A C 1
ATOM 1500 O O . LEU A 1 183 ? -0.863 4.669 -23.522 1.00 75.19 183 LEU A O 1
ATOM 1504 N N . LYS A 1 184 ? -1.444 6.835 -23.390 1.00 68.94 184 LYS A N 1
ATOM 1505 C CA . LYS A 1 184 ? -0.626 7.251 -24.529 1.00 68.94 184 LYS A CA 1
ATOM 1506 C C . LYS A 1 184 ? 0.822 7.300 -24.058 1.00 68.94 184 LYS A C 1
ATOM 1508 O O . LYS A 1 184 ? 1.206 8.229 -23.351 1.00 68.94 184 LYS A O 1
ATOM 1513 N N . ILE A 1 185 ? 1.619 6.300 -24.424 1.00 54.97 185 ILE A N 1
ATOM 1514 C CA . ILE A 1 185 ? 3.066 6.366 -24.228 1.00 54.97 185 ILE A CA 1
ATOM 1515 C C . ILE A 1 185 ? 3.594 7.382 -25.240 1.00 54.97 185 ILE A C 1
ATOM 1517 O O . ILE A 1 185 ? 3.884 7.047 -26.388 1.00 54.97 185 ILE A O 1
ATOM 1521 N N . SER A 1 186 ? 3.707 8.645 -24.832 1.00 43.19 186 SER A N 1
ATOM 1522 C CA . SER A 1 186 ? 4.614 9.551 -25.516 1.00 43.19 186 SER A CA 1
ATOM 1523 C C . SER A 1 186 ? 6.019 9.029 -25.243 1.00 43.19 186 SER A C 1
ATOM 1525 O O . SER A 1 186 ? 6.521 9.094 -24.121 1.00 43.19 186 SER A O 1
ATOM 1527 N N . VAL A 1 187 ? 6.676 8.491 -26.272 1.00 42.59 187 VAL A N 1
ATOM 1528 C CA . VAL A 1 187 ? 8.134 8.394 -26.253 1.00 42.59 187 VAL A CA 1
ATOM 1529 C C . VAL A 1 187 ? 8.615 9.837 -26.282 1.00 42.59 187 VAL A C 1
ATOM 1531 O O . VAL A 1 187 ? 8.842 10.415 -27.344 1.00 42.59 187 VAL A O 1
ATOM 1534 N N . HIS A 1 188 ? 8.689 10.475 -25.114 1.00 37.56 188 HIS A N 1
ATOM 1535 C CA . HIS A 1 188 ? 9.456 11.695 -24.996 1.00 37.56 188 HIS A CA 1
ATOM 1536 C C . HIS A 1 188 ? 10.858 11.310 -25.457 1.00 37.56 188 HIS A C 1
ATOM 1538 O O . HIS A 1 188 ? 11.542 10.530 -24.798 1.00 37.56 188 HIS A O 1
ATOM 1544 N N . LYS A 1 189 ? 11.262 11.814 -26.630 1.00 35.84 189 LYS A N 1
ATOM 1545 C CA . LYS A 1 189 ? 12.666 11.912 -27.023 1.00 35.84 189 LYS A CA 1
ATOM 1546 C C . LYS A 1 189 ? 13.327 12.806 -25.975 1.00 35.84 189 LYS A C 1
ATOM 1548 O O . LYS A 1 189 ? 13.523 13.995 -26.210 1.00 35.84 189 LYS A O 1
ATOM 1553 N N . THR A 1 190 ? 13.595 12.287 -24.782 1.00 38.06 190 THR A N 1
ATOM 1554 C CA . THR A 1 190 ? 14.431 12.974 -23.810 1.00 38.06 190 THR A CA 1
ATOM 1555 C C . THR A 1 190 ? 15.810 13.016 -24.445 1.00 38.06 190 THR A C 1
ATOM 1557 O O . THR A 1 190 ? 16.549 12.037 -24.434 1.00 38.06 190 THR A O 1
ATOM 1560 N N . LYS A 1 191 ? 16.118 14.153 -25.075 1.00 38.00 191 LYS A N 1
ATOM 1561 C CA . LYS A 1 191 ? 17.411 14.477 -25.694 1.00 38.00 191 LYS A CA 1
ATOM 1562 C C . LYS A 1 191 ? 18.566 14.521 -24.689 1.00 38.00 191 LYS A C 1
ATOM 1564 O O . LYS A 1 191 ? 19.693 14.797 -25.069 1.00 38.00 191 LYS A O 1
ATOM 1569 N N . THR A 1 192 ? 18.315 14.228 -23.426 1.00 36.44 192 THR A N 1
ATOM 1570 C CA . THR A 1 192 ? 19.325 14.128 -22.389 1.00 36.44 192 THR A CA 1
ATOM 1571 C C . THR A 1 192 ? 19.273 12.716 -21.843 1.00 36.44 192 THR A C 1
ATOM 1573 O O . THR A 1 192 ? 18.437 12.388 -21.001 1.00 36.44 192 THR A O 1
ATOM 1576 N N . ILE A 1 193 ? 20.166 11.869 -22.349 1.00 42.59 193 ILE A N 1
ATOM 1577 C CA . ILE A 1 193 ? 20.662 10.757 -21.549 1.00 42.59 193 ILE A CA 1
ATOM 1578 C C . ILE A 1 193 ? 21.141 11.407 -20.250 1.00 42.59 193 ILE A C 1
ATOM 1580 O O . ILE A 1 193 ? 21.983 12.305 -20.299 1.00 42.59 193 ILE A O 1
ATOM 1584 N N . ASP A 1 194 ? 20.534 11.037 -19.127 1.00 43.78 194 ASP A N 1
ATOM 1585 C CA . ASP A 1 194 ? 20.966 11.495 -17.814 1.00 43.78 194 ASP A CA 1
ATOM 1586 C C . ASP A 1 194 ? 22.474 11.242 -17.698 1.00 43.78 194 ASP A C 1
ATOM 1588 O O . ASP A 1 194 ? 22.935 10.101 -17.769 1.00 43.78 194 ASP A O 1
ATOM 1592 N N . THR A 1 195 ? 23.254 12.321 -17.639 1.00 42.69 195 THR A N 1
ATOM 1593 C CA . THR A 1 195 ? 24.712 12.239 -17.729 1.00 42.69 195 THR A CA 1
ATOM 1594 C C . THR A 1 195 ? 25.301 11.552 -16.504 1.00 42.69 195 THR A C 1
ATOM 1596 O O . THR A 1 195 ? 26.381 10.976 -16.617 1.00 42.69 195 THR A O 1
ATOM 1599 N N . GLU A 1 196 ? 24.591 11.532 -15.372 1.00 41.66 196 GLU A N 1
ATOM 1600 C CA . GLU A 1 196 ? 24.950 10.730 -14.200 1.00 41.66 196 GLU A CA 1
ATOM 1601 C C . GLU A 1 196 ? 24.711 9.244 -14.455 1.00 41.66 196 GLU A C 1
ATOM 1603 O O . GLU A 1 196 ? 25.656 8.464 -14.360 1.00 41.66 196 GLU A O 1
ATOM 1608 N N . SER A 1 197 ? 23.518 8.856 -14.917 1.00 38.25 197 SER A N 1
ATOM 1609 C CA . SER A 1 197 ? 23.239 7.469 -15.322 1.00 38.25 197 SER A CA 1
ATOM 1610 C C . SER A 1 197 ? 24.169 6.970 -16.439 1.00 38.25 197 SER A C 1
ATOM 1612 O O . SER A 1 197 ? 24.558 5.802 -16.449 1.00 38.25 197 SER A O 1
ATOM 1614 N N . PHE A 1 198 ? 24.566 7.840 -17.375 1.00 42.22 198 PHE A N 1
ATOM 1615 C CA . PHE A 1 198 ? 25.528 7.513 -18.432 1.00 42.22 198 PHE A CA 1
ATOM 1616 C C . PHE A 1 198 ? 26.955 7.392 -17.902 1.00 42.22 198 PHE A C 1
ATOM 1618 O O . PHE A 1 198 ? 27.667 6.474 -18.293 1.00 42.22 198 PHE A O 1
ATOM 1625 N N . LYS A 1 199 ? 27.381 8.274 -16.989 1.00 43.72 199 LYS A N 1
ATOM 1626 C CA . LYS A 1 199 ? 28.681 8.159 -16.308 1.00 43.72 199 LYS A CA 1
ATOM 1627 C C . LYS A 1 199 ? 28.751 6.901 -15.449 1.00 43.72 199 LYS A C 1
ATOM 1629 O O . LYS A 1 199 ? 29.795 6.254 -15.431 1.00 43.72 199 LYS A O 1
ATOM 1634 N N . ASP A 1 200 ? 27.656 6.525 -14.799 1.00 43.31 200 ASP A N 1
ATOM 1635 C CA . ASP A 1 200 ? 27.547 5.283 -14.037 1.00 43.31 200 ASP A CA 1
ATOM 1636 C C . ASP A 1 200 ? 27.545 4.062 -14.959 1.00 43.31 200 ASP A C 1
ATOM 1638 O O . ASP A 1 200 ? 28.233 3.085 -14.671 1.00 43.31 200 ASP A O 1
ATOM 1642 N N . TYR A 1 201 ? 26.881 4.138 -16.117 1.00 43.84 201 TYR A N 1
ATOM 1643 C CA . TYR A 1 201 ? 26.962 3.119 -17.166 1.00 43.84 201 TYR A CA 1
ATOM 1644 C C . TYR A 1 201 ? 28.376 2.995 -17.753 1.00 43.84 201 TYR A C 1
ATOM 1646 O O . TYR A 1 201 ? 28.865 1.884 -17.916 1.00 43.84 201 TYR A O 1
ATOM 1654 N N . ILE A 1 202 ? 29.071 4.107 -18.014 1.00 47.69 202 ILE A N 1
ATOM 1655 C CA . ILE A 1 202 ? 30.460 4.133 -18.498 1.00 47.69 202 ILE A CA 1
ATOM 1656 C C . ILE A 1 202 ? 31.400 3.567 -17.428 1.00 47.69 202 ILE A C 1
ATOM 1658 O O . ILE A 1 202 ? 32.213 2.710 -17.745 1.00 47.69 202 ILE A O 1
ATOM 1662 N N . LYS A 1 203 ? 31.272 3.961 -16.153 1.00 45.88 203 LYS A N 1
ATOM 1663 C CA . LYS A 1 203 ? 32.028 3.361 -15.033 1.00 45.88 203 LYS A CA 1
ATOM 1664 C C . LYS A 1 203 ? 31.742 1.867 -14.874 1.00 45.88 203 LYS A C 1
ATOM 1666 O O . LYS A 1 203 ? 32.629 1.117 -14.483 1.00 45.88 203 LYS A O 1
ATOM 1671 N N . PHE A 1 204 ? 30.522 1.442 -15.189 1.00 42.84 204 PHE A N 1
ATOM 1672 C CA . PHE A 1 204 ? 30.077 0.055 -15.137 1.00 42.84 204 PHE A CA 1
ATOM 1673 C C . PHE A 1 204 ? 30.551 -0.789 -16.341 1.00 42.84 204 PHE A C 1
ATOM 1675 O O . PHE A 1 204 ? 30.897 -1.956 -16.168 1.00 42.84 204 PHE A O 1
ATOM 1682 N N . ALA A 1 205 ? 30.602 -0.213 -17.545 1.00 42.81 205 ALA A N 1
ATOM 1683 C CA . ALA A 1 205 ? 31.093 -0.846 -18.773 1.00 42.81 205 ALA A CA 1
ATOM 1684 C C . ALA A 1 205 ? 32.627 -0.753 -18.912 1.00 42.81 205 ALA A C 1
ATOM 1686 O O . ALA A 1 205 ? 33.251 -1.564 -19.591 1.00 42.81 205 ALA A O 1
ATOM 1687 N N . SER A 1 206 ? 33.253 0.196 -18.214 1.00 49.62 206 SER A N 1
ATOM 1688 C CA . SER A 1 206 ? 34.700 0.442 -18.197 1.00 49.62 206 SER A CA 1
ATOM 1689 C C . SER A 1 206 ? 35.558 -0.782 -17.841 1.00 49.62 206 SER A C 1
ATOM 1691 O O . SER A 1 206 ? 36.607 -0.916 -18.447 1.00 49.62 206 SER A O 1
ATOM 1693 N N . PRO A 1 207 ? 35.157 -1.736 -16.975 1.00 52.09 207 PRO A N 1
ATOM 1694 C CA . PRO A 1 207 ? 35.923 -2.968 -16.749 1.00 52.09 207 PRO A CA 1
ATOM 1695 C C . PRO A 1 207 ? 35.715 -4.031 -17.839 1.00 52.09 207 PRO A C 1
ATOM 1697 O O . PRO A 1 207 ? 36.565 -4.898 -18.027 1.00 52.09 207 PRO A O 1
ATOM 1700 N N . SER A 1 208 ? 34.586 -3.990 -18.556 1.00 51.09 208 SER A N 1
ATOM 1701 C CA . SER A 1 208 ? 34.292 -4.933 -19.645 1.00 51.09 208 SER A CA 1
ATOM 1702 C C . SER A 1 208 ? 34.919 -4.498 -20.967 1.00 51.09 208 SER A C 1
ATOM 1704 O O . SER A 1 208 ? 35.211 -5.352 -21.795 1.00 51.09 208 SER A O 1
ATOM 1706 N N . ILE A 1 209 ? 35.207 -3.207 -21.146 1.00 54.16 209 ILE A N 1
ATOM 1707 C CA . ILE A 1 209 ? 35.887 -2.676 -22.333 1.00 54.16 209 ILE A CA 1
ATOM 1708 C C . ILE A 1 209 ? 37.331 -3.214 -22.463 1.00 54.16 209 ILE A C 1
ATOM 1710 O O . ILE A 1 209 ? 37.626 -3.772 -23.512 1.00 54.16 209 ILE A O 1
ATOM 1714 N N . PRO A 1 210 ? 38.208 -3.188 -21.436 1.00 57.41 210 PRO A N 1
ATOM 1715 C CA . PRO A 1 210 ? 39.521 -3.830 -21.468 1.00 57.41 210 PRO A CA 1
ATOM 1716 C C . PRO A 1 210 ? 39.439 -5.336 -21.685 1.00 57.41 210 PRO A C 1
ATOM 1718 O O . PRO A 1 210 ? 40.302 -5.883 -22.351 1.00 57.41 210 PRO A O 1
ATOM 1721 N N . PHE A 1 211 ? 38.404 -6.009 -21.167 1.00 60.34 211 PHE A N 1
ATOM 1722 C CA . PHE A 1 211 ? 38.207 -7.447 -21.372 1.00 60.34 211 PHE A CA 1
ATOM 1723 C C . PHE A 1 211 ? 37.777 -7.772 -22.809 1.00 60.34 211 PHE A C 1
ATOM 1725 O O . PHE A 1 211 ? 38.299 -8.704 -23.407 1.00 60.34 211 PHE A O 1
ATOM 1732 N N . ILE A 1 212 ? 36.880 -6.978 -23.398 1.00 61.72 212 ILE A N 1
ATOM 1733 C CA . ILE A 1 212 ? 36.477 -7.108 -24.804 1.00 61.72 212 ILE A CA 1
ATOM 1734 C C . ILE A 1 212 ? 37.644 -6.736 -25.725 1.00 61.72 212 ILE A C 1
ATOM 1736 O O . ILE A 1 212 ? 37.907 -7.453 -26.681 1.00 61.72 212 ILE A O 1
ATOM 1740 N N . ILE A 1 213 ? 38.393 -5.676 -25.414 1.00 64.31 213 ILE A N 1
ATOM 1741 C CA . ILE A 1 213 ? 39.606 -5.286 -26.145 1.00 64.31 213 ILE A CA 1
ATOM 1742 C C . ILE A 1 213 ? 40.681 -6.372 -26.017 1.00 64.31 213 ILE A C 1
ATOM 1744 O O . ILE A 1 213 ? 41.284 -6.734 -27.017 1.00 64.31 213 ILE A O 1
ATOM 1748 N N . PHE A 1 214 ? 40.875 -6.961 -24.835 1.00 69.38 214 PHE A N 1
ATOM 1749 C CA . PHE A 1 214 ? 41.757 -8.113 -24.630 1.00 69.38 214 PHE A CA 1
ATOM 1750 C C . PHE A 1 214 ? 41.316 -9.311 -25.481 1.00 69.38 214 PHE A C 1
ATOM 1752 O O . PHE A 1 214 ? 42.128 -9.867 -26.212 1.00 69.38 214 PHE A O 1
ATOM 1759 N N . LEU A 1 215 ? 40.028 -9.669 -25.472 1.00 62.06 215 LEU A N 1
ATOM 1760 C CA . LEU A 1 215 ? 39.496 -10.748 -26.313 1.00 62.06 215 LEU A CA 1
ATOM 1761 C C . LEU A 1 215 ? 39.663 -10.462 -27.813 1.00 62.06 215 LEU A C 1
ATOM 1763 O O . LEU A 1 215 ? 39.937 -11.384 -28.574 1.00 62.06 215 LEU A O 1
ATOM 1767 N N . LEU A 1 216 ? 39.534 -9.205 -28.244 1.00 66.69 216 LEU A N 1
ATOM 1768 C CA . LEU A 1 216 ? 39.708 -8.804 -29.643 1.00 66.69 216 LEU A CA 1
ATOM 1769 C C . LEU A 1 216 ? 41.185 -8.768 -30.070 1.00 66.69 216 LEU A C 1
ATOM 1771 O O . LEU A 1 216 ? 41.497 -9.216 -31.168 1.00 66.69 216 LEU A O 1
ATOM 1775 N N . ILE A 1 217 ? 42.093 -8.295 -29.208 1.00 74.00 217 ILE A N 1
ATOM 1776 C CA . ILE A 1 217 ? 43.545 -8.245 -29.468 1.00 74.00 217 ILE A CA 1
ATOM 1777 C C . ILE A 1 217 ? 44.150 -9.653 -29.467 1.00 74.00 217 ILE A C 1
ATOM 1779 O O . ILE A 1 217 ? 45.006 -9.955 -30.295 1.00 74.00 217 ILE A O 1
ATOM 1783 N N . PHE A 1 218 ? 43.701 -10.526 -28.562 1.00 60.88 218 PHE A N 1
ATOM 1784 C CA . PHE A 1 218 ? 44.227 -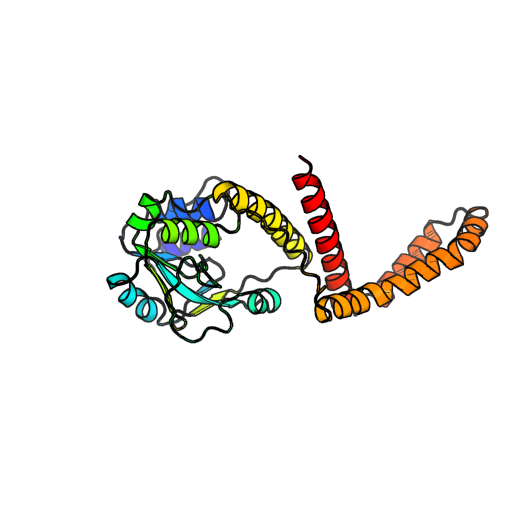11.886 -28.434 1.00 60.88 218 PHE A CA 1
ATOM 1785 C C . PHE A 1 218 ? 43.438 -12.931 -29.233 1.00 60.88 218 PHE A C 1
ATOM 1787 O O . PHE A 1 218 ? 43.907 -14.057 -29.350 1.00 60.88 218 PHE A O 1
ATOM 1794 N N . SER A 1 219 ? 42.303 -12.581 -29.846 1.00 59.84 219 SER A N 1
ATOM 1795 C CA . SER A 1 219 ? 41.522 -13.450 -30.750 1.00 59.84 219 SER A CA 1
ATOM 1796 C C . SER A 1 219 ? 42.372 -14.149 -31.836 1.00 59.84 219 SER A C 1
ATOM 1798 O O . SER A 1 219 ? 42.236 -15.365 -31.997 1.00 59.84 219 SER A O 1
ATOM 1800 N N . PRO A 1 220 ? 43.323 -13.469 -32.515 1.00 61.19 220 PRO A N 1
ATOM 1801 C CA . PRO A 1 220 ? 44.192 -14.116 -33.504 1.00 61.19 220 PRO A CA 1
ATOM 1802 C C . PRO A 1 220 ? 45.198 -15.101 -32.880 1.00 61.19 220 PRO A C 1
ATOM 1804 O O . PRO A 1 220 ? 45.476 -16.152 -33.450 1.00 61.19 220 PRO A O 1
ATOM 1807 N N . LEU A 1 221 ? 45.714 -14.793 -31.683 1.00 56.56 221 LEU A N 1
ATOM 1808 C CA . LEU A 1 221 ? 46.607 -15.669 -30.907 1.00 56.56 221 LEU A CA 1
ATOM 1809 C C . LEU A 1 221 ? 45.865 -16.895 -30.361 1.00 56.56 221 LEU A C 1
ATOM 1811 O O . LEU A 1 221 ? 46.398 -18.001 -30.374 1.00 56.56 221 LEU A O 1
ATOM 1815 N N . ILE A 1 222 ? 44.616 -16.708 -29.933 1.00 54.50 222 ILE A N 1
ATOM 1816 C CA . ILE A 1 222 ? 43.720 -17.764 -29.462 1.00 54.50 222 ILE A CA 1
ATOM 1817 C C . ILE A 1 222 ? 43.406 -18.726 -30.615 1.00 54.50 222 ILE A C 1
ATOM 1819 O O . ILE A 1 222 ? 43.556 -19.932 -30.438 1.00 54.50 222 ILE A O 1
ATOM 1823 N N . ASN A 1 223 ? 43.093 -18.223 -31.813 1.00 52.66 223 ASN A N 1
ATOM 1824 C CA . ASN A 1 223 ? 42.852 -19.072 -32.987 1.00 52.66 223 ASN A CA 1
ATOM 1825 C C . ASN A 1 223 ? 44.078 -19.910 -33.400 1.00 52.66 223 ASN A C 1
ATOM 1827 O O . ASN A 1 223 ? 43.908 -21.054 -33.816 1.00 52.66 223 ASN A O 1
ATOM 1831 N N . ASN A 1 224 ? 45.300 -19.398 -33.217 1.00 53.22 224 ASN A N 1
ATOM 1832 C CA . ASN A 1 224 ? 46.529 -20.153 -33.503 1.00 53.22 224 ASN A CA 1
ATOM 1833 C C . ASN A 1 224 ? 46.888 -21.177 -32.407 1.00 53.22 224 ASN A C 1
ATOM 1835 O O . ASN A 1 224 ? 47.499 -22.201 -32.704 1.00 53.22 224 ASN A O 1
ATOM 1839 N N . ILE A 1 225 ? 46.479 -20.951 -31.152 1.00 51.88 225 ILE A N 1
ATOM 1840 C CA . ILE A 1 225 ? 46.666 -21.901 -30.037 1.00 51.88 225 ILE A CA 1
ATOM 1841 C C . ILE A 1 225 ? 45.611 -23.023 -30.072 1.00 51.88 225 ILE A C 1
ATOM 1843 O O . ILE A 1 225 ? 45.912 -24.166 -29.716 1.00 51.88 225 ILE A O 1
ATOM 1847 N N . PHE A 1 226 ? 44.399 -22.739 -30.566 1.00 46.31 226 PHE A N 1
ATOM 1848 C CA . PHE A 1 226 ? 43.324 -23.730 -30.725 1.00 46.31 226 PHE A CA 1
ATOM 1849 C C . PHE A 1 226 ? 43.641 -24.836 -31.742 1.00 46.31 226 PHE A C 1
ATOM 1851 O O . PHE A 1 226 ? 42.986 -25.876 -31.723 1.00 46.31 226 PHE A O 1
ATOM 1858 N N . PHE A 1 227 ? 44.663 -24.654 -32.584 1.00 46.56 227 PHE A N 1
ATOM 1859 C CA . PHE A 1 227 ? 45.085 -25.664 -33.552 1.00 46.56 227 PHE A CA 1
ATOM 1860 C C . PHE A 1 227 ? 46.032 -26.732 -32.980 1.00 46.56 227 PHE A C 1
ATOM 1862 O O . PHE A 1 227 ? 46.293 -27.713 -33.671 1.00 46.56 227 PHE A O 1
ATOM 1869 N N . LEU A 1 228 ? 46.550 -26.584 -31.747 1.00 48.38 228 LEU A N 1
ATOM 1870 C CA . LEU A 1 228 ? 47.666 -27.428 -31.291 1.00 48.38 228 LEU A CA 1
ATOM 1871 C C . LEU A 1 228 ? 47.478 -28.280 -30.034 1.00 48.38 228 LEU A C 1
ATOM 1873 O O . LEU A 1 228 ? 48.267 -29.203 -29.882 1.00 48.38 228 LEU A O 1
ATOM 1877 N N . THR A 1 229 ? 46.471 -28.118 -29.165 1.00 44.50 229 THR A N 1
ATOM 1878 C CA . THR A 1 229 ? 46.265 -29.133 -28.102 1.00 44.50 229 THR A CA 1
ATOM 1879 C C . THR A 1 229 ? 44.824 -29.270 -27.607 1.00 44.50 229 THR A C 1
ATOM 1881 O O . THR A 1 229 ? 44.143 -28.292 -27.315 1.00 44.50 229 THR A O 1
ATOM 1884 N N . ASN A 1 230 ? 44.412 -30.528 -27.409 1.00 49.03 230 ASN A N 1
ATOM 1885 C CA . ASN A 1 230 ? 43.231 -31.010 -26.676 1.00 49.03 230 ASN A CA 1
ATOM 1886 C C . ASN A 1 230 ? 43.222 -30.602 -25.180 1.00 49.03 230 ASN A C 1
ATOM 1888 O O . ASN A 1 230 ? 43.084 -31.441 -24.292 1.00 49.03 230 ASN A O 1
ATOM 1892 N N . SER A 1 231 ? 43.372 -29.318 -24.851 1.00 52.31 231 SER A N 1
ATOM 1893 C CA . SER A 1 231 ? 43.525 -28.851 -23.463 1.00 52.31 231 SER A CA 1
ATOM 1894 C C . SER A 1 231 ? 42.483 -27.808 -23.037 1.00 52.31 231 SER A C 1
ATOM 1896 O O . SER A 1 231 ? 42.758 -26.909 -22.246 1.00 52.31 231 SER A O 1
ATOM 1898 N N . ASN A 1 232 ? 41.222 -27.995 -23.449 1.00 53.12 232 ASN A N 1
ATOM 1899 C CA . ASN A 1 232 ? 40.091 -27.234 -22.893 1.00 53.12 232 ASN A CA 1
ATOM 1900 C C . ASN A 1 232 ? 39.973 -27.385 -21.364 1.00 53.12 232 ASN A C 1
ATOM 1902 O O . ASN A 1 232 ? 39.521 -26.467 -20.684 1.00 53.12 232 ASN A O 1
ATOM 1906 N N . ILE A 1 233 ? 40.417 -28.509 -20.794 1.00 50.66 233 ILE A N 1
ATOM 1907 C CA . ILE A 1 233 ? 40.314 -28.777 -19.352 1.00 50.66 233 ILE A CA 1
ATOM 1908 C C . ILE A 1 233 ? 41.306 -27.923 -18.555 1.00 50.66 233 ILE A C 1
ATOM 1910 O O . ILE A 1 233 ? 40.926 -27.351 -17.540 1.00 50.66 233 ILE A O 1
ATOM 1914 N N . VAL A 1 234 ? 42.546 -27.757 -19.026 1.00 50.16 234 VAL A N 1
ATOM 1915 C CA . VAL A 1 234 ? 43.569 -26.979 -18.305 1.00 50.16 23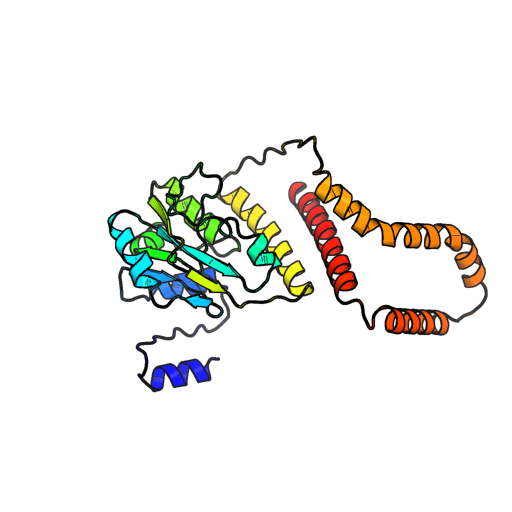4 VAL A CA 1
ATOM 1916 C C . VAL A 1 234 ? 43.226 -25.490 -18.319 1.00 50.16 234 VAL A C 1
ATOM 1918 O O . VAL A 1 234 ? 43.280 -24.843 -17.275 1.00 50.16 234 VAL A O 1
ATOM 1921 N N . LEU A 1 235 ? 42.773 -24.961 -19.462 1.00 49.56 235 LEU A N 1
ATOM 1922 C CA . LEU A 1 235 ? 42.318 -23.573 -19.561 1.00 49.56 235 LEU A CA 1
ATOM 1923 C C . LEU A 1 235 ? 41.046 -23.332 -18.734 1.00 49.56 235 LEU A C 1
ATOM 1925 O O . LEU A 1 235 ? 40.953 -22.324 -18.041 1.00 49.56 235 LEU A O 1
ATOM 1929 N N . THR A 1 236 ? 40.099 -24.276 -18.729 1.00 52.97 236 THR A N 1
ATOM 1930 C CA . THR A 1 236 ? 38.879 -24.175 -17.908 1.00 52.97 236 THR A CA 1
ATOM 1931 C C . THR A 1 236 ? 39.192 -24.251 -16.413 1.00 52.97 236 THR A C 1
ATOM 1933 O O . THR A 1 236 ? 38.616 -23.495 -15.636 1.00 52.97 236 THR A O 1
ATOM 1936 N N . VAL A 1 237 ? 40.134 -25.101 -15.994 1.00 52.25 237 VAL A N 1
ATOM 1937 C CA . VAL A 1 237 ? 40.567 -25.223 -14.591 1.00 52.25 237 VAL A CA 1
ATOM 1938 C C . VAL A 1 237 ? 41.365 -23.995 -14.147 1.00 52.25 237 VAL A C 1
ATOM 1940 O O . VAL A 1 237 ? 41.143 -23.500 -13.043 1.00 52.25 237 VAL A O 1
ATOM 1943 N N . LEU A 1 238 ? 42.228 -23.438 -15.003 1.00 50.16 238 LEU A N 1
ATOM 1944 C CA . LEU A 1 238 ? 42.955 -22.196 -14.718 1.00 50.16 238 LEU A CA 1
ATOM 1945 C C . LEU A 1 238 ? 42.023 -20.982 -14.681 1.00 50.16 238 LEU A C 1
ATOM 1947 O O . LEU A 1 238 ? 42.140 -20.167 -13.768 1.00 50.16 238 LEU A O 1
ATOM 1951 N N . LEU A 1 239 ? 41.054 -20.889 -15.598 1.00 53.19 239 LEU A N 1
ATOM 1952 C CA . LEU A 1 239 ? 40.013 -19.859 -15.562 1.00 53.19 239 LEU A CA 1
ATOM 1953 C C . LEU A 1 239 ? 39.140 -20.013 -14.317 1.00 53.19 239 LEU A C 1
ATOM 1955 O O . LEU A 1 239 ? 38.920 -19.025 -13.628 1.00 53.19 239 LEU A O 1
ATOM 1959 N N . ALA A 1 240 ? 38.711 -21.226 -13.959 1.00 49.94 240 ALA A N 1
ATOM 1960 C CA . ALA A 1 240 ? 37.950 -21.478 -12.735 1.00 49.94 240 ALA A CA 1
ATOM 1961 C C . ALA A 1 240 ? 38.758 -21.147 -11.466 1.00 49.94 240 ALA A C 1
ATOM 1963 O O . ALA A 1 240 ? 38.207 -20.570 -10.529 1.00 49.94 240 ALA A O 1
ATOM 1964 N N . TYR A 1 241 ? 40.064 -21.436 -11.443 1.00 55.22 241 TYR A N 1
ATOM 1965 C CA . TYR A 1 241 ? 40.972 -21.091 -10.344 1.00 55.22 241 TYR A CA 1
ATOM 1966 C C . TYR A 1 241 ? 41.190 -19.575 -10.228 1.00 55.22 241 TYR A C 1
ATOM 1968 O O . TYR A 1 241 ? 41.071 -19.022 -9.132 1.00 55.22 241 TYR A O 1
ATOM 1976 N N . PHE A 1 242 ? 41.436 -18.873 -11.340 1.00 50.88 242 PHE A N 1
ATOM 1977 C CA . PHE A 1 242 ? 41.559 -17.410 -11.358 1.00 50.88 242 PHE A CA 1
ATOM 1978 C C . PHE A 1 242 ? 40.235 -16.724 -11.013 1.00 50.88 242 PHE A C 1
ATOM 1980 O O . PHE A 1 242 ? 40.237 -15.794 -10.210 1.00 50.88 242 PHE A O 1
ATOM 1987 N N . TYR A 1 243 ? 39.100 -17.225 -11.509 1.00 50.88 243 TYR A N 1
ATOM 1988 C CA . TYR A 1 243 ? 37.772 -16.765 -11.096 1.00 50.88 243 TYR A CA 1
ATOM 1989 C C . TYR A 1 243 ? 37.553 -16.994 -9.596 1.00 50.88 243 TYR A C 1
ATOM 1991 O O . TYR A 1 243 ? 37.162 -16.067 -8.893 1.00 50.88 243 TYR A O 1
ATOM 1999 N N . ALA A 1 244 ? 37.875 -18.172 -9.056 1.00 47.25 244 ALA A N 1
ATOM 2000 C CA . ALA A 1 244 ? 37.731 -18.459 -7.627 1.00 47.25 244 ALA A CA 1
ATOM 2001 C C . ALA A 1 244 ? 38.649 -17.595 -6.738 1.00 47.25 244 ALA A C 1
ATOM 2003 O O . ALA A 1 244 ? 38.275 -17.257 -5.612 1.00 47.25 244 ALA A O 1
ATOM 2004 N N . LYS A 1 245 ? 39.835 -17.209 -7.232 1.00 45.34 245 LYS A N 1
ATOM 2005 C CA . LYS A 1 245 ? 40.825 -16.399 -6.499 1.00 45.34 245 LYS A CA 1
ATOM 2006 C C . LYS A 1 245 ? 40.547 -14.892 -6.591 1.00 45.34 245 LYS A C 1
ATOM 2008 O O . LYS A 1 245 ? 40.700 -14.196 -5.591 1.00 45.34 245 LYS A O 1
ATOM 2013 N N . ILE A 1 246 ? 40.064 -14.405 -7.738 1.00 46.62 246 ILE A N 1
ATOM 2014 C CA . ILE A 1 246 ? 39.654 -13.004 -7.958 1.00 46.62 246 ILE A CA 1
ATOM 2015 C C . ILE A 1 246 ? 38.309 -12.704 -7.272 1.00 46.62 246 ILE A C 1
ATOM 2017 O O . ILE A 1 246 ? 38.134 -11.634 -6.690 1.00 46.62 246 ILE A O 1
ATOM 2021 N N . PHE A 1 247 ? 37.364 -13.651 -7.260 1.00 50.31 247 PHE A N 1
ATOM 2022 C CA . PHE A 1 247 ? 36.008 -13.421 -6.738 1.00 50.31 247 PHE A CA 1
ATOM 2023 C C . PHE A 1 247 ? 35.803 -13.771 -5.262 1.00 50.31 247 PHE A C 1
ATOM 2025 O O . PHE A 1 247 ? 34.694 -13.620 -4.749 1.00 50.31 247 PHE A O 1
ATOM 2032 N N . ARG A 1 248 ? 36.852 -14.140 -4.518 1.00 44.06 248 ARG A N 1
ATOM 2033 C CA . ARG A 1 248 ? 36.717 -14.456 -3.085 1.00 44.06 248 ARG A CA 1
ATOM 2034 C C . ARG A 1 248 ? 36.443 -13.231 -2.191 1.00 44.06 248 ARG A C 1
ATOM 2036 O O . ARG A 1 248 ? 36.236 -13.403 -0.993 1.00 44.06 248 ARG A O 1
ATOM 2043 N N . ARG A 1 249 ? 36.430 -12.003 -2.738 1.00 44.88 249 ARG A N 1
ATOM 2044 C CA . ARG A 1 249 ? 36.201 -10.759 -1.967 1.00 44.88 249 ARG A CA 1
ATOM 2045 C C . ARG A 1 249 ? 35.293 -9.690 -2.599 1.00 44.88 249 ARG A C 1
ATOM 2047 O O . ARG A 1 249 ? 35.098 -8.655 -1.974 1.00 44.88 249 ARG A O 1
ATOM 2054 N N . ALA A 1 250 ? 34.690 -9.893 -3.773 1.00 43.97 250 ALA A N 1
ATOM 2055 C CA . ALA A 1 250 ? 33.972 -8.812 -4.473 1.00 43.97 250 ALA A CA 1
ATOM 2056 C C . ALA A 1 250 ? 32.490 -9.119 -4.728 1.00 43.97 250 ALA A C 1
ATOM 2058 O O . ALA A 1 250 ? 32.018 -9.240 -5.858 1.00 43.97 250 ALA A O 1
ATOM 2059 N N . ASP A 1 251 ? 31.736 -9.160 -3.637 1.00 50.34 251 ASP A N 1
ATOM 2060 C CA . ASP A 1 251 ? 30.289 -9.386 -3.591 1.00 50.34 251 ASP A CA 1
ATOM 2061 C C . ASP A 1 251 ? 29.484 -8.280 -4.332 1.00 50.34 251 ASP A C 1
ATOM 2063 O O . ASP A 1 251 ? 28.322 -8.445 -4.685 1.00 50.34 251 ASP A O 1
ATOM 2067 N N . ILE A 1 252 ? 30.111 -7.139 -4.637 1.00 44.12 252 ILE A N 1
ATOM 2068 C CA . ILE A 1 252 ? 29.523 -5.999 -5.362 1.00 44.12 252 ILE A CA 1
ATOM 2069 C C . ILE A 1 252 ? 29.588 -6.172 -6.888 1.00 44.12 252 ILE A C 1
ATOM 2071 O O . ILE A 1 252 ? 28.630 -5.839 -7.581 1.00 44.12 252 ILE A O 1
ATOM 2075 N N . ILE A 1 253 ? 30.666 -6.744 -7.428 1.00 41.12 253 ILE A N 1
ATOM 2076 C CA . ILE A 1 253 ? 30.876 -6.847 -8.885 1.00 41.12 253 ILE A CA 1
ATOM 2077 C C . ILE A 1 253 ? 29.919 -7.876 -9.496 1.00 41.12 253 ILE A C 1
ATOM 2079 O O . ILE A 1 253 ? 29.295 -7.616 -10.525 1.00 41.12 253 ILE A O 1
ATOM 2083 N N . PHE A 1 254 ? 29.703 -9.001 -8.807 1.00 43.12 254 PHE A N 1
ATOM 2084 C CA . PHE A 1 254 ? 28.697 -9.990 -9.200 1.00 43.12 254 PHE A CA 1
ATOM 2085 C C . PHE A 1 254 ? 27.277 -9.404 -9.160 1.00 43.12 254 PHE A C 1
ATOM 2087 O O . PHE A 1 254 ? 26.479 -9.621 -10.071 1.00 43.12 254 PHE A O 1
ATOM 2094 N N . ARG A 1 255 ? 26.967 -8.583 -8.146 1.00 44.50 255 ARG A N 1
ATOM 2095 C CA 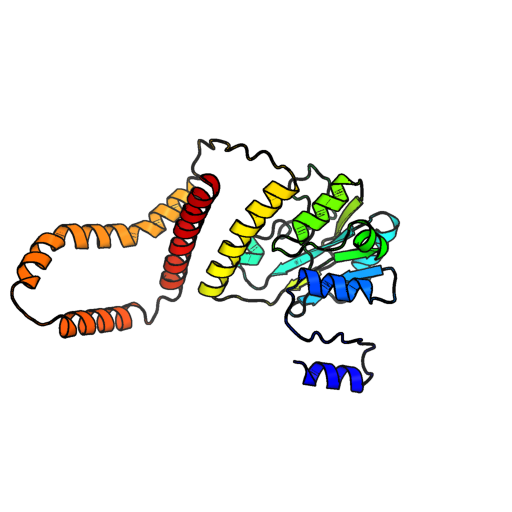. ARG A 1 255 ? 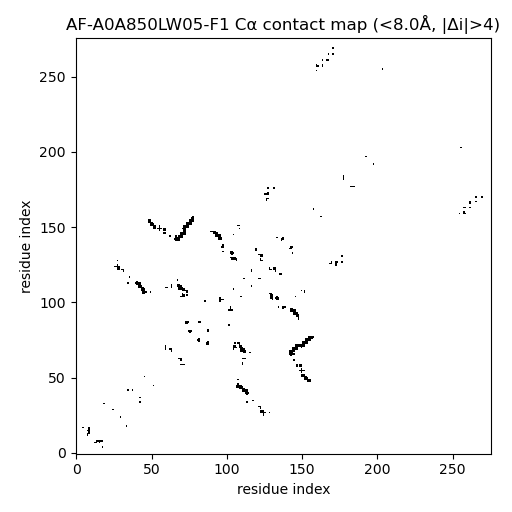25.677 -7.882 -8.040 1.00 44.50 255 ARG A CA 1
ATOM 2096 C C . ARG A 1 255 ? 25.439 -6.910 -9.194 1.00 44.50 255 ARG A C 1
ATOM 2098 O O . ARG A 1 255 ? 24.314 -6.826 -9.688 1.00 44.50 255 ARG A O 1
ATOM 2105 N N . LEU A 1 256 ? 26.487 -6.228 -9.645 1.00 40.12 256 LEU A N 1
ATOM 2106 C CA . LEU A 1 256 ? 26.427 -5.261 -10.736 1.00 40.12 256 LEU A CA 1
ATOM 2107 C C . LEU A 1 256 ? 26.347 -5.942 -12.117 1.00 40.12 256 LEU A C 1
ATOM 2109 O O . LEU A 1 256 ? 25.515 -5.539 -12.926 1.00 40.12 256 LEU A O 1
ATOM 2113 N N . PHE A 1 257 ? 27.089 -7.030 -12.359 1.00 42.88 257 PHE A N 1
ATOM 2114 C CA . PHE A 1 257 ? 26.972 -7.856 -13.579 1.00 42.88 257 PHE A CA 1
ATOM 2115 C C . PHE A 1 257 ? 25.556 -8.424 -13.760 1.00 42.88 257 PHE A C 1
ATOM 2117 O O . PHE A 1 257 ? 24.931 -8.335 -14.815 1.00 42.88 257 PHE A O 1
ATOM 2124 N N . ILE A 1 258 ? 24.997 -8.939 -12.670 1.00 44.78 258 ILE A N 1
ATOM 2125 C CA . ILE A 1 258 ? 23.624 -9.427 -12.633 1.00 44.78 258 ILE A CA 1
ATOM 2126 C C . ILE A 1 258 ? 22.627 -8.274 -12.862 1.00 44.78 258 ILE A C 1
ATOM 2128 O O . ILE A 1 258 ? 21.561 -8.490 -13.433 1.00 44.78 258 ILE A O 1
ATOM 2132 N N . SER A 1 259 ? 22.959 -7.034 -12.488 1.00 41.88 259 SER A N 1
ATOM 2133 C CA . SER A 1 259 ? 22.131 -5.847 -12.746 1.00 41.88 259 SER A CA 1
ATOM 2134 C C . SER A 1 259 ? 22.152 -5.373 -14.200 1.00 41.88 259 SER A C 1
ATOM 2136 O O . SER A 1 259 ? 21.128 -4.904 -14.692 1.00 41.88 259 SER A O 1
ATOM 2138 N N . SER A 1 260 ? 23.252 -5.535 -14.930 1.00 40.12 260 SER A N 1
ATOM 2139 C CA . SER A 1 260 ? 23.302 -5.145 -16.345 1.00 40.12 260 SER A CA 1
ATOM 2140 C C . SER A 1 260 ? 22.627 -6.143 -17.266 1.00 40.12 260 SER A C 1
ATOM 2142 O O . SER A 1 260 ? 21.919 -5.737 -18.186 1.00 40.12 260 SER A O 1
ATOM 2144 N N . MET A 1 261 ? 22.730 -7.440 -16.962 1.00 40.84 261 MET A N 1
ATOM 2145 C CA . MET A 1 261 ? 21.928 -8.445 -17.657 1.00 40.84 261 MET A CA 1
ATOM 2146 C C . MET A 1 261 ? 20.427 -8.152 -17.515 1.00 40.84 261 MET A C 1
ATOM 2148 O O . MET A 1 261 ? 19.684 -8.338 -18.477 1.00 40.84 261 MET A O 1
ATOM 2152 N N . LYS A 1 262 ? 19.970 -7.620 -16.363 1.00 42.56 262 LYS A N 1
ATOM 2153 C CA . LYS A 1 262 ? 18.569 -7.172 -16.202 1.00 42.56 262 LYS A CA 1
ATOM 2154 C C . LYS A 1 262 ? 18.208 -6.095 -17.197 1.00 42.56 262 LYS A C 1
ATOM 2156 O O . LYS A 1 262 ? 17.157 -6.192 -17.818 1.00 42.56 262 LYS A O 1
ATOM 2161 N N . PHE A 1 263 ? 19.043 -5.067 -17.296 1.00 42.06 263 PHE A N 1
ATOM 2162 C CA . PHE A 1 263 ? 18.763 -3.913 -18.131 1.00 42.06 263 PHE A CA 1
ATOM 2163 C C . PHE A 1 263 ? 18.678 -4.330 -19.601 1.00 42.06 263 PHE A C 1
ATOM 2165 O O . PHE A 1 263 ? 17.684 -4.043 -20.259 1.00 42.06 263 PHE A O 1
ATOM 2172 N N . SER A 1 264 ? 19.634 -5.129 -20.077 1.00 40.53 264 SER A N 1
ATOM 2173 C CA . SER A 1 264 ? 19.645 -5.621 -21.459 1.00 40.53 264 SER A CA 1
ATOM 2174 C C . SER A 1 264 ? 18.455 -6.532 -21.780 1.00 40.53 264 SER A C 1
ATOM 2176 O O . SER A 1 264 ? 17.832 -6.376 -22.829 1.00 40.53 264 SER A O 1
ATOM 2178 N N . ILE A 1 265 ? 18.074 -7.437 -20.870 1.00 42.38 265 ILE A N 1
ATOM 2179 C CA . ILE A 1 265 ? 16.898 -8.304 -21.060 1.00 42.38 265 ILE A CA 1
ATOM 2180 C C . ILE A 1 265 ? 15.599 -7.488 -21.008 1.00 42.38 265 ILE A C 1
ATOM 2182 O O . ILE A 1 265 ? 14.687 -7.745 -21.792 1.00 42.38 265 ILE A O 1
ATOM 2186 N N . MET A 1 266 ? 15.498 -6.497 -20.114 1.00 40.16 266 MET A N 1
ATOM 2187 C CA . MET A 1 266 ? 14.326 -5.619 -20.037 1.00 40.16 266 MET A CA 1
ATOM 2188 C C . MET A 1 266 ? 14.154 -4.797 -21.309 1.00 40.16 266 MET A C 1
ATOM 2190 O O . MET A 1 266 ? 13.047 -4.743 -21.840 1.00 40.16 266 MET A O 1
ATOM 2194 N N . THR A 1 267 ? 15.237 -4.227 -21.832 1.00 40.81 267 THR A N 1
ATOM 2195 C CA . THR A 1 267 ? 15.220 -3.460 -23.082 1.00 40.81 267 THR A CA 1
ATOM 2196 C C . THR A 1 267 ? 14.878 -4.352 -24.277 1.00 40.81 267 THR A C 1
ATOM 2198 O O . THR A 1 267 ? 14.038 -3.982 -25.093 1.00 40.81 267 THR A O 1
ATOM 2201 N N . PHE A 1 268 ? 15.436 -5.565 -24.351 1.00 41.62 268 PHE A N 1
ATOM 2202 C CA . PHE A 1 268 ? 15.121 -6.519 -25.419 1.00 41.62 268 PHE A CA 1
ATOM 2203 C C . PHE A 1 268 ? 13.655 -6.974 -25.391 1.00 41.62 268 PHE A C 1
ATOM 2205 O O . PHE A 1 268 ? 12.978 -6.949 -26.417 1.00 41.62 268 PHE A O 1
ATOM 2212 N N . LEU A 1 269 ? 13.132 -7.348 -24.219 1.00 42.97 269 LEU A N 1
ATOM 2213 C CA . LEU A 1 269 ? 11.734 -7.767 -24.083 1.00 42.97 269 LEU A CA 1
ATOM 2214 C C . LEU A 1 269 ? 10.759 -6.616 -24.344 1.00 42.97 269 LEU A C 1
ATOM 2216 O O . LEU A 1 269 ? 9.702 -6.847 -24.925 1.00 42.97 269 LEU A O 1
ATOM 2220 N N . PHE A 1 270 ? 11.115 -5.392 -23.952 1.00 45.84 270 PHE A N 1
ATOM 2221 C CA . PHE A 1 270 ? 10.344 -4.192 -24.269 1.00 45.84 270 PHE A CA 1
ATOM 2222 C C . PHE A 1 270 ? 10.253 -3.972 -25.786 1.00 45.84 270 PHE A C 1
ATOM 2224 O O . PHE A 1 270 ? 9.157 -3.810 -26.315 1.00 45.84 270 PHE A O 1
ATOM 2231 N N . ILE A 1 271 ? 11.378 -4.066 -26.501 1.00 43.06 271 ILE A N 1
ATOM 2232 C CA . ILE A 1 271 ? 11.418 -3.935 -27.967 1.00 43.06 271 ILE A CA 1
ATOM 2233 C C . ILE A 1 271 ? 10.646 -5.072 -28.657 1.00 43.06 271 ILE A C 1
ATOM 2235 O O . ILE A 1 271 ? 9.909 -4.823 -29.609 1.00 43.06 271 ILE A O 1
ATOM 2239 N N . TYR A 1 272 ? 10.787 -6.313 -28.181 1.00 41.38 272 TYR A N 1
ATOM 2240 C CA . TYR A 1 272 ? 10.137 -7.483 -28.781 1.00 41.38 272 TYR A CA 1
ATOM 2241 C C . TYR A 1 272 ? 8.607 -7.431 -28.666 1.00 41.38 272 TYR A C 1
ATOM 2243 O O . TYR A 1 272 ? 7.910 -7.743 -29.626 1.00 41.38 272 TYR A O 1
ATOM 2251 N N . TYR A 1 273 ? 8.080 -7.006 -27.514 1.00 40.28 273 TYR A N 1
ATOM 2252 C CA . TYR A 1 273 ? 6.633 -6.953 -27.281 1.00 40.28 273 TYR A CA 1
ATOM 2253 C C . TYR A 1 273 ? 5.945 -5.710 -27.857 1.00 40.28 273 TYR A C 1
ATOM 2255 O O . TYR A 1 273 ? 4.730 -5.717 -27.962 1.00 40.28 273 TYR A O 1
ATOM 2263 N N . ILE A 1 274 ? 6.685 -4.667 -28.246 1.00 43.97 274 ILE A N 1
ATOM 2264 C CA . ILE A 1 274 ? 6.127 -3.511 -28.976 1.00 43.97 274 ILE A CA 1
ATOM 2265 C C . ILE A 1 274 ? 5.958 -3.812 -30.476 1.00 43.97 274 ILE A C 1
ATOM 2267 O O . ILE A 1 274 ? 5.182 -3.149 -31.157 1.00 43.97 274 ILE A O 1
ATOM 2271 N N . LYS A 1 275 ? 6.680 -4.808 -31.005 1.00 35.91 275 LYS A N 1
ATOM 2272 C CA . LYS A 1 275 ? 6.604 -5.222 -32.416 1.00 35.91 275 LYS A CA 1
ATOM 2273 C C . LYS A 1 275 ? 5.544 -6.299 -32.706 1.00 35.91 275 LYS A C 1
ATOM 2275 O O . LYS A 1 275 ? 5.453 -6.738 -33.849 1.00 35.91 275 LYS A O 1
ATOM 2280 N N . LYS A 1 276 ? 4.779 -6.733 -31.704 1.00 34.94 276 LYS A N 1
ATOM 2281 C CA . LYS A 1 276 ? 3.656 -7.674 -31.826 1.00 34.94 276 LYS A CA 1
ATOM 2282 C C . LYS A 1 276 ? 2.375 -6.992 -31.380 1.00 34.94 276 LYS A C 1
ATOM 2284 O O . LYS A 1 276 ? 1.341 -7.282 -32.011 1.00 34.94 276 LYS A O 1
#

pLDDT: mean 76.02, std 21.68, range [34.94, 98.69]

Sequence (276 aa):
TKELLKKLHASKKFSIRCILLKKSVGSAKARNMGIEKAKYENIALTDSDCIVSKNWLKDLVPYLEKYDLIGGKVKYMDQAEDKMNPFQKINKIISIKQNSLINFLNTNNLIFKRKICLEIGGFLDYRLEDVDFSWRLLKRGYKLLYVPKGLVIHYGTRNPLQNIKKYLIYGRSYSKLVTIHNLKISVHKTKTIDTESFKDYIKFASPSIPFIIFLLIFSPLINNIFFLTNSNIVLTVLLAYFYAKIFRRADIIFRLFISSMKFSIMTFLFIYYIKK

Radius of gyration: 24.81 Å; Cα contacts (8 Å, |Δi|>4): 286; chains: 1; bounding box: 65×47×56 Å

Solvent-accessible surface area (backbone atoms only — not comparable to full-atom values): 15944 Å² total; per-residue (Å²): 107,73,65,57,53,50,52,50,43,71,65,60,83,47,98,59,85,86,85,87,68,98,63,92,70,58,69,34,49,52,48,40,59,50,59,73,70,44,90,60,56,70,43,75,42,65,48,96,54,47,48,69,41,98,54,26,62,78,63,46,55,76,48,59,83,81,30,52,37,38,20,35,32,68,48,43,68,34,64,70,62,28,72,67,37,88,58,62,85,52,80,59,73,43,78,42,40,78,88,37,99,64,44,55,48,58,61,60,32,32,39,32,48,45,64,61,42,60,75,70,67,42,44,53,90,57,57,65,33,32,46,52,45,33,42,62,36,37,77,71,68,48,42,32,36,40,36,40,76,20,34,30,42,33,63,70,70,75,56,66,68,58,45,40,54,50,53,55,46,44,56,57,24,48,56,52,50,35,61,77,66,68,55,80,80,73,80,72,81,64,90,62,75,55,64,65,64,47,50,50,46,47,66,64,44,54,69,52,48,59,50,53,50,47,52,61,70,41,42,67,60,49,61,63,52,69,75,72,62,101,46,69,64,59,55,49,50,51,49,50,49,50,48,56,66,68,58,74,78,47,76,62,58,60,48,48,55,57,50,49,54,39,52,55,51,50,53,50,52,52,57,56,63,72,76,109

=== Feature glossary ===
Feature key, reading from the visual/contextual features back to the raw sequence:

Rendered structure images. Structure images are PyMOL renders from six orthogonal camera directions. Cartoon representation draws helices as coils and strands as arrows; sticks shows the backbone as bonds; surface shows the solvent-excluded envelope. Rainbow coloring maps sequence position to hue (blue→red, N→C); chain coloring assigns a distinct color per polypeptide.

Contact-map, Ramachandran, and PAE plots. Three diagnostic plots accompany the record. The Cα contact map visualizes the tertiary structure as a 2D adjacency matrix (8 Å cutoff, sequence-local contacts suppressed). The Ramachandran plot shows the distribution of backbone (φ, ψ) torsions, with points in the α and β basins reflecting secondary structure content. The PAE plot shows AlphaFold's inter-residue confidence as a color matrix.

InterPro / GO / CATH / organism. The annotation block draws on four external resources. InterPro: which protein families and domains the sequence belongs to. GO: standardized terms for what the protein does, what process it participates in, and where in the cell it acts. CATH: which structural fold it has in the CATH hierarchy. Organism: the species of origin.

Nearest PDB structures. Structural nearest neighbors (via Foldseek easy-search vs the PDB). Reported per hit: target PDB id, E-value, and alignment TM-score. A TM-score above ~0.5 is the conventional threshold for 'same fold'.

Predicted aligned error. Predicted aligned error is AlphaFold's pairwise confidence. Unlike pLDDT (per-residue), PAE is per-residue-pair and captures whether two parts of the structure are correctly placed relative to each other. Units are ångströms of expected positional error.

Solvent-accessible surface area. SASA measures how much of the protein is reachable by solvent. It is computed by rolling a water-sized probe over the atomic surface and summing the exposed area (Å²). Per-residue SASA distinguishes core (buried, low SASA) from surface (exposed, high SASA) residues; total SASA is a whole-molecule size measure.

B-factor. Crystallographic B-factors measure how much each atom's electron density is smeared out, in Å². They rise in mobile loops and surface residues and fall in the buried interior. In AlphaFold models this column is repurposed to hold pLDDT instead.

pLDDT. For AlphaFold models, the B-factor field carries pLDDT — the model's own estimate of local accuracy on a 0–100 scale. Regions with pLDDT<50 should be treated as essentially unmodeled; they often correspond to intrinsically disordered segments.

Backbone torsions (φ/ψ). φ (phi) and ψ (psi) are the two rotatable backbone dihedrals per residue: φ is the C(i-1)–N–Cα–C torsion, ψ is the N–Cα–C–N(i+1) torsion, both in degrees on (−180°, 180°]. α-helical residues cluster near (−60°, −45°); β-strand residues near (−120°, +130°). A Ramachandran plot is simply a scatter of (φ, ψ) for every residue.

Radius of gyration, Cα contacts, bounding box. Radius of gyration (Rg) is the root-mean-square distance of Cα atoms from their centroid — a single number for overall size and compactness. A globular domain of N residues has Rg ≈ 2.2·N^0.38 Å; an extended or disordered chain has a much larger Rg. The Cα contact count is the number of residue pairs whose Cα atoms are within 8 Å and are more than four positions apart in sequence — a standard proxy for tertiary packing density. The bounding box is the smallest axis-aligned box enclosing all Cα atoms.

Secondary structure (3-state, P-SEA). Three-state secondary structure (P-SEA) collapses the eight DSSP classes into helix (a), strand (b), and coil (c). P-SEA assigns these from Cα geometry alone — distances and angles — without requiring backbone oxygens, so it works on any Cα trace.

Secondary structure (8-state, DSSP). Secondary structure is the local, repeating backbone conformation. DSSP classifies it into eight states by reading the hydrogen-bond network: three helix types (H, G, I), two β types (E, B), two non-regular types (T, S), and unstructured coil (-).

Foldseek 3Di. The Foldseek 3Di string encodes local tertiary geometry as a 20-letter alphabet — one character per residue — derived from the relative positions of nearby Cα atoms. Unlike the amino-acid sequence, 3Di is a direct function of the 3D structure, so two proteins with the same fold have similar 3Di strings even at low sequence identity.

mmCIF coordinates. Structure coordinates are given as an mmCIF _atom_site loop: one row per atom with element, residue name, chain id, sequence number, and x/y/z position in Å. Only the four main-chain atoms per residue are included here; side chains are omitted to keep the record compact.

Sequence. This is the polypeptide sequence — one letter per residue, N-terminus first. Length ranges from a few dozen residues for small domains to over a thousand for large multi-domain proteins.